Protein AF-A0A963SZR2-F1 (afdb_monomer)

pLDDT: mean 84.24, std 17.69, range [22.31, 98.5]

Secondary structure (DSSP, 8-state):
--TTT-----EEE--TT-SS-EEE-TT-HHHHHHHHHHHHTT-S--EESSTTTTHHHHHHHH-HHHHHH-SS-EEHHHHHHHH-SSS---------------TTPPP-HHHHHHHHHHHHHHHHHHHHHHHHH-HHHHHHHHHHHTSSTT-HHHHHHHHHHHTS-PPPHHHHHHHHHHHHTTTS-HHHHHHHHTTTTSGGGHHHHHHHHHHHHTBTBS----HHHHHH-HHHHHHHHHHHTS----TT-HHHHHHS-HHHHHHHHH--SS--S-SB-TTS-BHHHHHHHHHHTT--------TTS-HHHHHHHHHHHHHHHH-PPPP-----SS-SSGGGTT-----

Foldseek 3Di:
DPPVPLADQKAWADDPPDDDIQIDHPPCPPVSLVVVLVVLQPDDEAEAACCVPRVQVNNCVVPVVVNVSHQAYHHLLLLQCLLCQQCSDPDLPPPPDDPDPDPDDDDDNHSRNVSRVVSLVSSLVSLLVCCVVQVLLLLLLLQLQQLDGSSNNVQVSSCVSNVDGNDDLVSNLVSQLVLCVVLWWNVLSVVVSVVVVDSLCSSLCSSLSSNSSPFPDNGDRDPVCCVVNVSNLVSLCSTFQADDPDPPGPNCVCLLQLQNLCCVPPVDNDADQPDADPVSHHLLRVLQNCVSNVHDDDDDDDPPRCVPSSPVSSQVSCCRRRVDGDDDDDDDPDPDPPPPPPPPDDD

Mean predicted aligned error: 8.69 Å

Solvent-accessible surface area (backbone atoms only — not comparable to full-atom values): 20138 Å² total; per-residue (Å²): 100,37,90,88,75,71,40,84,53,54,48,38,47,67,58,91,96,57,81,82,61,52,60,27,50,86,91,38,55,68,67,32,48,54,54,48,52,61,52,45,78,76,49,88,60,54,75,31,72,46,27,80,80,48,53,47,61,49,48,27,72,76,39,62,70,50,55,70,66,55,50,16,39,32,39,48,56,74,47,29,42,66,43,29,36,64,61,48,75,74,63,80,77,68,90,62,85,69,101,59,94,64,90,77,78,77,86,49,49,56,61,53,47,54,46,40,56,57,51,46,51,54,37,51,53,37,41,42,52,39,44,74,74,43,46,37,56,51,43,28,34,39,37,25,55,46,49,50,85,51,21,57,24,48,42,52,54,39,28,65,62,64,74,42,75,79,52,54,70,66,60,20,52,54,21,45,52,61,68,37,57,82,72,27,27,63,71,38,46,57,59,49,59,73,54,60,79,45,46,81,48,17,54,24,48,38,53,28,50,28,44,58,78,47,57,79,58,89,38,64,83,51,69,66,50,53,71,75,32,51,58,16,58,52,49,35,36,44,27,47,52,48,76,76,90,52,90,82,32,63,34,36,63,62,69,68,29,52,53,55,48,39,30,74,78,69,69,38,86,65,67,59,78,62,62,51,48,99,85,68,46,28,41,56,48,52,48,23,39,43,45,52,70,67,50,90,79,86,86,88,74,68,88,92,68,59,69,64,57,41,56,48,50,33,33,52,44,42,27,63,45,59,64,45,86,67,88,84,86,84,90,66,100,69,89,82,74,80,80,69,79,83,75,76,80,81,128

Structure (mmCIF, N/CA/C/O backbone):
data_AF-A0A963SZR2-F1
#
_entry.id   AF-A0A963SZR2-F1
#
loop_
_atom_site.group_PDB
_atom_site.id
_atom_site.type_symbol
_atom_site.label_atom_id
_atom_site.label_alt_id
_atom_site.label_comp_id
_atom_site.label_asym_id
_atom_site.label_entity_id
_atom_site.label_seq_id
_atom_site.pdbx_PDB_ins_code
_atom_site.Cartn_x
_atom_site.Cartn_y
_atom_site.Cartn_z
_atom_site.occupancy
_atom_site.B_iso_or_equiv
_atom_site.auth_seq_id
_atom_site.auth_comp_id
_atom_site.auth_asym_id
_atom_site.auth_atom_id
_atom_site.pdbx_PDB_model_num
ATOM 1 N N . MET A 1 1 ? -3.547 -14.935 23.438 1.00 71.31 1 MET A N 1
ATOM 2 C CA . MET A 1 1 ? -4.345 -16.149 23.141 1.00 71.31 1 MET A CA 1
ATOM 3 C C . MET A 1 1 ? -3.583 -17.396 23.555 1.00 71.31 1 MET A C 1
ATOM 5 O O . MET A 1 1 ? -2.358 -17.372 23.496 1.00 71.31 1 MET A O 1
ATOM 9 N N . ASP A 1 2 ? -4.279 -18.460 23.961 1.00 65.69 2 ASP A N 1
ATOM 10 C CA . ASP A 1 2 ? -3.686 -19.799 24.072 1.00 65.69 2 ASP A CA 1
ATOM 11 C C . ASP A 1 2 ? -3.518 -20.395 22.656 1.00 65.69 2 ASP A C 1
ATOM 13 O O . ASP A 1 2 ? -4.524 -20.600 21.969 1.00 65.69 2 ASP A O 1
ATOM 17 N N . PRO A 1 3 ? -2.283 -20.682 22.201 1.00 64.06 3 PRO A N 1
ATOM 18 C CA . PRO A 1 3 ? -2.032 -21.204 20.857 1.00 64.06 3 PRO A CA 1
ATOM 19 C C . PRO A 1 3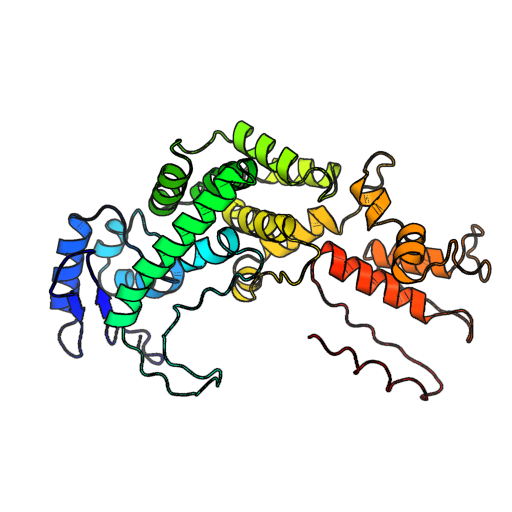 ? -2.677 -22.568 20.579 1.00 64.06 3 PRO A C 1
ATOM 21 O O . PRO A 1 3 ? -2.882 -22.910 19.420 1.00 64.06 3 PRO A O 1
ATOM 24 N N . LYS A 1 4 ? -2.968 -23.363 21.618 1.00 67.31 4 LYS A N 1
ATOM 25 C CA . LYS A 1 4 ? -3.514 -24.722 21.478 1.00 67.31 4 LYS A CA 1
ATOM 26 C C . LYS A 1 4 ? -5.033 -24.738 21.409 1.00 67.31 4 LYS A C 1
ATOM 28 O O . LYS A 1 4 ? -5.603 -25.597 20.747 1.00 67.31 4 LYS A O 1
ATOM 33 N N . THR A 1 5 ? -5.682 -23.823 22.124 1.00 74.19 5 THR A N 1
ATOM 34 C CA . THR A 1 5 ? -7.144 -23.827 22.295 1.00 74.19 5 THR A CA 1
ATOM 35 C C . THR A 1 5 ? -7.840 -22.669 21.589 1.00 74.19 5 THR A C 1
ATOM 37 O O . THR A 1 5 ? -9.067 -22.644 21.551 1.00 74.19 5 THR A O 1
ATOM 40 N N . ALA A 1 6 ? -7.077 -21.709 21.050 1.00 73.75 6 ALA A N 1
ATOM 41 C CA . ALA A 1 6 ? -7.573 -20.461 20.465 1.00 73.75 6 ALA A CA 1
ATOM 42 C C . ALA A 1 6 ? -8.469 -19.636 21.414 1.00 73.75 6 ALA A C 1
ATOM 44 O O . ALA A 1 6 ? -9.222 -18.770 20.970 1.00 73.75 6 ALA A O 1
ATOM 45 N N . ARG A 1 7 ? -8.382 -19.885 22.730 1.00 80.69 7 ARG A N 1
ATOM 46 C CA . ARG A 1 7 ? -9.133 -19.158 23.758 1.00 80.69 7 ARG A CA 1
ATOM 47 C C . ARG A 1 7 ? -8.358 -17.948 24.272 1.00 80.69 7 ARG A C 1
ATOM 49 O O . ARG A 1 7 ? -7.120 -17.926 24.298 1.00 80.69 7 ARG A O 1
ATOM 56 N N . ILE A 1 8 ? -9.106 -16.950 24.731 1.00 83.81 8 ILE A N 1
ATOM 57 C CA . ILE A 1 8 ? -8.557 -15.778 25.410 1.00 83.81 8 ILE A CA 1
ATOM 58 C C . ILE A 1 8 ? -7.967 -16.229 26.750 1.00 83.81 8 ILE A C 1
ATOM 60 O O . ILE A 1 8 ? -8.680 -16.696 27.632 1.00 83.81 8 ILE A O 1
ATOM 64 N N . PHE A 1 9 ? -6.645 -16.115 26.883 1.00 83.69 9 PHE A N 1
ATOM 65 C CA . PHE A 1 9 ? -5.924 -16.412 28.127 1.00 83.69 9 PHE A CA 1
ATOM 66 C C . PHE A 1 9 ? -5.832 -15.182 29.043 1.00 83.69 9 PHE A C 1
ATOM 68 O O . PHE A 1 9 ? -5.965 -15.296 30.259 1.00 83.69 9 PHE A O 1
ATOM 75 N N . ALA A 1 10 ? -5.577 -14.020 28.443 1.00 87.69 10 ALA A N 1
ATOM 76 C CA . ALA A 1 10 ? -5.498 -12.720 29.090 1.00 87.69 10 ALA A CA 1
ATOM 77 C C . ALA A 1 10 ? -5.723 -11.633 28.033 1.00 87.69 10 ALA A C 1
ATOM 79 O O . ALA A 1 10 ? -5.356 -11.830 26.869 1.00 87.69 10 ALA A O 1
ATOM 80 N N . PHE A 1 11 ? -6.281 -10.500 28.447 1.00 90.44 11 PHE A N 1
ATOM 81 C CA . PHE A 1 11 ? -6.341 -9.278 27.647 1.00 90.44 11 PHE A CA 1
ATOM 82 C C . PHE A 1 11 ? -6.216 -8.055 28.555 1.00 90.44 11 PHE A C 1
ATOM 84 O O . PHE A 1 11 ? -6.422 -8.148 29.770 1.00 90.44 11 PHE A O 1
ATOM 91 N N . ALA A 1 12 ? -5.882 -6.917 27.957 1.00 91.62 12 ALA A N 1
ATOM 92 C CA . ALA A 1 12 ? -5.976 -5.622 28.605 1.00 91.62 12 ALA A CA 1
ATOM 93 C C . ALA A 1 12 ? -6.627 -4.619 27.651 1.00 91.62 12 ALA A C 1
ATOM 95 O O . ALA A 1 12 ? -6.368 -4.657 26.450 1.00 91.62 12 ALA A O 1
ATOM 96 N N . ALA A 1 13 ? -7.441 -3.725 28.196 1.00 91.75 13 ALA A N 1
ATOM 97 C CA . ALA A 1 13 ? -7.958 -2.558 27.503 1.00 91.75 13 ALA A CA 1
ATOM 98 C C . ALA A 1 13 ? -7.698 -1.317 28.358 1.00 91.75 13 ALA A C 1
ATOM 100 O O . ALA A 1 13 ? -7.798 -1.352 29.588 1.00 91.75 13 ALA A O 1
ATOM 101 N N . VAL A 1 14 ? -7.319 -0.228 27.699 1.00 91.44 14 VAL A N 1
ATOM 102 C CA . VAL A 1 14 ? -6.923 1.022 28.346 1.00 91.44 14 VAL A CA 1
ATOM 103 C C . VAL A 1 14 ? -7.653 2.160 27.659 1.00 91.44 14 VAL A C 1
ATOM 105 O O . VAL A 1 14 ? -7.589 2.275 26.438 1.00 91.44 14 VAL A O 1
ATOM 108 N N . GLN A 1 15 ? -8.307 3.010 28.442 1.00 89.12 15 GLN A N 1
ATOM 109 C CA . GLN A 1 15 ? -8.872 4.264 27.961 1.00 89.12 15 GLN A CA 1
ATOM 110 C C . GLN A 1 15 ? -7.851 5.389 28.165 1.00 89.12 15 GLN A C 1
ATOM 112 O O . GLN A 1 15 ? -7.135 5.435 29.172 1.00 89.12 15 GLN A O 1
ATOM 117 N N . ARG A 1 16 ? -7.709 6.274 27.172 1.00 82.44 16 ARG A N 1
ATOM 118 C CA . ARG A 1 16 ? -6.691 7.332 27.205 1.00 82.44 16 ARG A CA 1
ATOM 119 C C . ARG A 1 16 ? -6.980 8.287 28.367 1.00 82.44 16 ARG A C 1
ATOM 121 O O . ARG A 1 16 ? -8.041 8.888 28.417 1.00 82.44 16 ARG A O 1
ATOM 128 N N . GLY A 1 17 ? -6.010 8.444 29.267 1.00 77.69 17 GLY A N 1
ATOM 129 C CA . GLY A 1 17 ? -6.127 9.329 30.431 1.00 77.69 17 GLY A CA 1
ATOM 130 C C . GLY A 1 17 ? -6.813 8.708 31.652 1.00 77.69 17 GLY A C 1
ATOM 131 O O . GLY A 1 17 ? -6.838 9.350 32.696 1.00 77.69 17 GLY A O 1
ATOM 132 N N . GLU A 1 18 ? -7.296 7.465 31.564 1.00 75.44 18 GLU A N 1
ATOM 133 C CA . GLU A 1 18 ? -7.982 6.801 32.674 1.00 75.44 18 GLU A CA 1
ATOM 134 C C . GLU A 1 18 ? -7.147 5.686 33.314 1.00 75.44 18 GLU A C 1
ATOM 136 O O . GLU A 1 18 ? -6.390 4.951 32.666 1.00 75.44 18 GLU A O 1
ATOM 141 N N . THR A 1 19 ? -7.317 5.552 34.627 1.00 72.69 19 THR A N 1
ATOM 142 C CA . THR A 1 19 ? -6.850 4.428 35.437 1.00 72.69 19 THR A CA 1
ATOM 143 C C . THR A 1 19 ? -7.962 4.035 36.417 1.00 72.69 19 THR A C 1
ATOM 145 O O . THR A 1 19 ? -8.661 4.914 36.920 1.00 72.69 19 THR A O 1
ATOM 148 N N . PRO A 1 20 ? -8.149 2.736 36.719 1.00 84.38 20 PRO A N 1
ATOM 149 C CA . PRO A 1 20 ? -7.338 1.585 36.312 1.00 84.38 20 PRO A CA 1
ATOM 150 C C . PRO A 1 20 ? -7.705 1.004 34.925 1.00 84.38 20 PRO A C 1
ATOM 152 O O . PRO A 1 20 ? -8.824 1.186 34.456 1.00 84.38 20 PRO A O 1
ATOM 155 N N . PRO A 1 21 ? -6.784 0.271 34.266 1.00 90.44 21 PRO A N 1
ATOM 156 C CA . PRO A 1 21 ? -7.082 -0.446 33.025 1.00 90.44 21 PRO A CA 1
ATOM 157 C C . PRO A 1 21 ? -8.036 -1.627 33.261 1.00 90.44 21 PRO A C 1
ATOM 159 O O . PRO A 1 21 ? -8.072 -2.216 34.345 1.00 90.44 21 PRO A O 1
ATOM 162 N N . ILE A 1 22 ? -8.749 -2.044 32.215 1.00 91.06 22 ILE A N 1
ATOM 163 C CA . ILE A 1 22 ? -9.547 -3.272 32.238 1.00 91.06 22 ILE A CA 1
ATOM 164 C C . ILE A 1 22 ? -8.608 -4.433 31.950 1.00 91.06 22 ILE A C 1
ATOM 166 O O . ILE A 1 22 ? -8.080 -4.556 30.848 1.00 91.06 22 ILE A O 1
ATOM 170 N N . LEU A 1 23 ? -8.404 -5.296 32.939 1.00 91.50 23 LEU A N 1
ATOM 171 C CA . LEU A 1 23 ? -7.560 -6.479 32.816 1.00 91.50 23 LEU A CA 1
ATOM 172 C C . LEU A 1 23 ? -8.416 -7.738 32.909 1.00 91.50 23 LEU A C 1
ATOM 174 O O . LEU A 1 23 ? -9.283 -7.836 33.778 1.00 91.50 23 LEU A O 1
ATOM 178 N N . SER A 1 24 ? -8.112 -8.717 32.062 1.00 89.25 24 SER A N 1
ATOM 179 C CA . SER A 1 24 ? -8.556 -10.09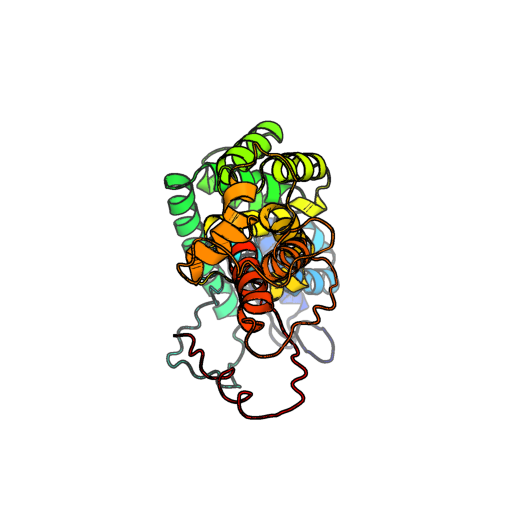5 32.237 1.00 89.25 24 SER A CA 1
ATOM 180 C C . SER A 1 24 ? -7.363 -10.980 32.554 1.00 89.25 24 SER A C 1
ATOM 182 O O . SER A 1 24 ? -6.384 -11.038 31.803 1.00 89.25 24 SER A O 1
ATOM 184 N N . ARG A 1 25 ? -7.448 -11.664 33.695 1.00 82.12 25 ARG A N 1
ATOM 185 C CA . ARG A 1 25 ? -6.486 -12.669 34.155 1.00 82.12 25 ARG A CA 1
ATOM 186 C C . ARG A 1 25 ? -7.212 -14.001 34.338 1.00 82.12 25 ARG A C 1
ATOM 188 O O . ARG A 1 25 ? -8.440 -14.059 34.348 1.00 82.12 25 ARG A O 1
ATOM 195 N N . LYS A 1 26 ? -6.442 -15.081 34.488 1.00 76.19 26 LYS A N 1
ATOM 196 C CA . LYS A 1 26 ? -6.947 -16.456 34.602 1.00 76.19 26 LYS A CA 1
ATOM 197 C C . LYS A 1 26 ? -8.074 -16.549 35.650 1.00 76.19 26 LYS A C 1
ATOM 199 O O . LYS A 1 26 ? -7.810 -16.387 36.835 1.00 76.19 26 LYS A O 1
ATOM 204 N N . GLY A 1 27 ? -9.303 -16.817 35.196 1.00 76.12 27 GLY A N 1
ATOM 205 C CA . GLY A 1 27 ? -10.497 -16.968 36.042 1.00 76.12 27 GLY A CA 1
ATOM 206 C C . GLY A 1 27 ? -11.488 -15.791 36.042 1.00 76.12 27 GLY A C 1
ATOM 207 O O . GLY A 1 27 ? -12.611 -15.993 36.480 1.00 76.12 27 GLY A O 1
ATOM 208 N N . ASP A 1 28 ? -11.128 -14.617 35.508 1.00 86.31 28 ASP A N 1
ATOM 209 C CA . ASP A 1 28 ? -11.996 -13.420 35.424 1.00 86.31 28 ASP A CA 1
ATOM 210 C C . ASP A 1 28 ? -12.180 -12.970 33.964 1.00 86.31 28 ASP A C 1
ATOM 212 O O . ASP A 1 28 ? -11.872 -11.841 33.580 1.00 86.31 28 ASP A O 1
ATOM 216 N N . LEU A 1 29 ? -12.579 -13.895 33.087 1.00 88.06 29 LEU A N 1
ATOM 217 C CA . LEU A 1 29 ? -12.836 -13.544 31.688 1.00 88.06 29 LEU A CA 1
ATOM 218 C C . LEU A 1 29 ? -14.184 -12.837 31.541 1.00 88.06 29 LEU A C 1
ATOM 220 O O . LEU A 1 29 ? -14.228 -11.741 30.998 1.00 88.06 29 LEU A O 1
ATOM 224 N N . GLU A 1 30 ? -15.257 -13.427 32.071 1.00 89.31 30 GLU A N 1
ATOM 225 C CA . GLU A 1 30 ? -16.611 -12.874 31.941 1.00 89.31 30 GLU A CA 1
ATOM 226 C C . GLU A 1 30 ? -16.742 -11.491 32.586 1.00 89.31 30 GLU A C 1
ATOM 228 O O . GLU A 1 30 ? -17.187 -10.557 31.926 1.00 89.31 30 GLU A O 1
ATOM 233 N N . GLY A 1 31 ? -16.257 -11.316 33.821 1.00 90.94 31 GLY A N 1
ATOM 234 C CA . GLY A 1 31 ? -16.313 -10.020 34.500 1.00 90.94 31 GLY A CA 1
ATOM 235 C C . GLY A 1 31 ? -15.480 -8.943 33.800 1.00 90.94 31 GLY A C 1
ATOM 236 O O . GLY A 1 31 ? -15.866 -7.774 33.768 1.00 90.94 31 GLY A O 1
ATOM 237 N N . ALA A 1 32 ? -14.349 -9.311 33.193 1.00 91.19 32 ALA A N 1
ATOM 238 C CA . ALA A 1 32 ? -13.566 -8.385 32.381 1.00 91.19 32 ALA A CA 1
ATOM 239 C C . ALA A 1 32 ? -14.257 -8.032 31.054 1.00 91.19 32 ALA A C 1
ATOM 241 O O . ALA A 1 32 ? -14.168 -6.883 30.622 1.00 91.19 32 ALA A O 1
ATOM 242 N N . LEU A 1 33 ? -14.947 -8.985 30.419 1.00 90.62 33 LEU A N 1
ATOM 243 C CA . LEU A 1 33 ? -15.740 -8.738 29.211 1.00 90.62 33 LEU A CA 1
ATOM 244 C C . LEU A 1 33 ? -16.931 -7.818 29.500 1.00 90.62 33 LEU A C 1
ATOM 246 O O . LEU A 1 33 ? -17.182 -6.927 28.697 1.00 90.62 33 LEU A O 1
ATOM 250 N N . ASP A 1 34 ? -17.593 -7.954 30.654 1.00 90.56 34 ASP A N 1
ATOM 251 C CA . ASP A 1 34 ? -18.668 -7.041 31.075 1.00 90.56 34 ASP A CA 1
ATOM 252 C C . ASP A 1 34 ? -18.154 -5.601 31.226 1.00 90.56 34 ASP A C 1
ATOM 254 O O . ASP A 1 34 ? -18.766 -4.652 30.732 1.00 90.56 34 ASP A O 1
ATOM 258 N N . ARG A 1 35 ? -16.980 -5.431 31.856 1.00 90.38 35 ARG A N 1
ATOM 259 C CA . ARG A 1 35 ? -16.322 -4.118 31.970 1.00 90.38 35 ARG A CA 1
ATOM 260 C C . ARG A 1 35 ? -15.940 -3.552 30.602 1.00 90.38 35 ARG A C 1
ATOM 262 O O . ARG A 1 35 ? -16.097 -2.356 30.379 1.00 90.38 35 ARG A O 1
ATOM 269 N N . LEU A 1 36 ? -15.445 -4.394 29.692 1.00 89.56 36 LEU A N 1
ATOM 270 C CA . LEU A 1 36 ? -15.090 -3.985 28.333 1.00 89.56 36 LEU A CA 1
ATOM 271 C C . LEU A 1 36 ? -16.326 -3.555 27.532 1.00 89.56 36 LEU A C 1
ATOM 273 O O . LEU A 1 36 ? -16.282 -2.523 26.873 1.00 89.56 36 LEU A O 1
ATOM 277 N N . GLU A 1 37 ? -17.424 -4.307 27.615 1.00 87.88 37 GLU A N 1
ATOM 278 C CA . GLU A 1 37 ? -18.697 -3.996 26.952 1.00 87.88 37 GLU A CA 1
ATOM 279 C C . GLU A 1 37 ? -19.233 -2.631 27.411 1.00 87.88 37 GLU A C 1
ATOM 281 O O . GLU A 1 37 ? -19.565 -1.785 26.580 1.00 87.88 37 GLU A O 1
ATOM 286 N N . ALA A 1 38 ? -19.216 -2.373 28.724 1.00 86.81 38 ALA A N 1
ATOM 287 C CA . ALA A 1 38 ? -19.623 -1.090 29.296 1.00 86.81 38 ALA A CA 1
ATOM 288 C C . ALA A 1 38 ? -18.708 0.078 28.884 1.00 86.81 38 ALA A C 1
ATOM 290 O O . ALA A 1 38 ? -19.192 1.181 28.636 1.00 86.81 38 ALA A O 1
ATOM 291 N N . ALA A 1 39 ? -17.394 -0.148 28.798 1.00 85.06 39 ALA A N 1
ATOM 292 C CA . ALA A 1 39 ? -16.448 0.886 28.386 1.00 85.06 39 ALA A CA 1
ATOM 293 C C . ALA A 1 39 ? -16.602 1.241 26.902 1.00 85.06 39 ALA A C 1
ATOM 295 O O . ALA A 1 39 ? -16.666 2.415 26.546 1.00 85.06 39 ALA A O 1
ATOM 296 N N . VAL A 1 40 ? -16.709 0.240 26.028 1.00 82.44 40 VAL A N 1
ATOM 297 C CA . VAL A 1 40 ? -16.801 0.448 24.575 1.00 82.44 40 VAL A CA 1
ATOM 298 C C . VAL A 1 40 ? -18.099 1.156 24.196 1.00 82.44 40 VAL A C 1
ATOM 300 O O . VAL A 1 40 ? -18.087 1.975 23.287 1.00 82.44 40 VAL A O 1
ATOM 303 N N . ALA A 1 41 ? -19.193 0.923 24.926 1.00 78.44 41 ALA A N 1
ATOM 304 C CA . ALA A 1 41 ? -20.456 1.630 24.705 1.00 78.44 41 ALA A CA 1
ATOM 305 C C . ALA A 1 41 ? -20.347 3.166 24.831 1.00 78.44 41 ALA A C 1
ATOM 307 O O . ALA A 1 41 ? -21.189 3.874 24.287 1.00 78.44 41 ALA A O 1
ATOM 308 N N . ASN A 1 42 ? -19.322 3.674 25.525 1.00 77.50 42 ASN A N 1
ATOM 309 C CA . ASN A 1 42 ? -19.097 5.103 25.756 1.00 77.50 42 ASN A CA 1
ATOM 310 C C . ASN A 1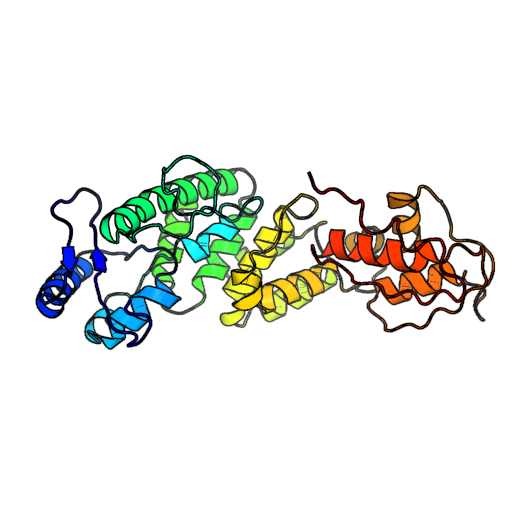 42 ? -17.902 5.676 24.971 1.00 77.50 42 ASN A C 1
ATOM 312 O O . ASN A 1 42 ? -17.516 6.817 25.209 1.00 77.50 42 ASN A O 1
ATOM 316 N N . ASN A 1 43 ? -17.280 4.895 24.082 1.00 78.25 43 ASN A N 1
ATOM 317 C CA . ASN A 1 43 ? -16.092 5.305 23.333 1.00 78.25 43 ASN A CA 1
ATOM 318 C C . ASN A 1 43 ? -16.337 5.181 21.822 1.00 78.25 43 ASN A C 1
ATOM 320 O O . ASN A 1 43 ? -16.828 4.160 21.351 1.00 78.25 43 ASN A O 1
ATOM 324 N N . ASP A 1 44 ? -15.919 6.191 21.055 1.00 80.94 44 ASP A N 1
ATOM 325 C CA . ASP A 1 44 ? -16.191 6.259 19.611 1.00 80.94 44 ASP A CA 1
ATOM 326 C C . ASP A 1 44 ? -15.379 5.247 18.787 1.00 80.94 44 ASP A C 1
ATOM 328 O O . ASP A 1 44 ? -15.841 4.740 17.762 1.00 80.94 44 ASP A O 1
ATOM 332 N N . HIS A 1 45 ? -14.150 4.947 19.224 1.00 88.44 45 HIS A N 1
ATOM 333 C CA . HIS A 1 45 ? -13.205 4.133 18.463 1.00 88.44 45 HIS A CA 1
ATOM 334 C C . HIS A 1 45 ? -12.408 3.183 19.351 1.00 88.44 45 HIS A C 1
ATOM 336 O O . HIS A 1 45 ? -11.788 3.587 20.336 1.00 88.44 45 HIS A O 1
ATOM 342 N N . LEU A 1 46 ? -12.336 1.919 18.931 1.00 90.00 46 LEU A N 1
ATOM 343 C CA . LEU A 1 46 ? -11.418 0.944 19.507 1.00 90.00 46 LEU A CA 1
ATOM 344 C C . LEU A 1 46 ? -10.117 0.924 18.706 1.00 90.00 46 LEU A C 1
ATOM 346 O O . LEU A 1 46 ? -10.137 0.683 17.503 1.00 90.00 46 LEU A O 1
ATOM 350 N N . ILE A 1 47 ? -8.982 1.128 19.366 1.00 93.00 47 ILE A N 1
ATOM 351 C CA . ILE A 1 47 ? -7.677 1.206 18.704 1.00 93.00 47 ILE A CA 1
ATOM 352 C C . ILE A 1 47 ? -6.844 -0.013 19.095 1.00 93.00 47 ILE A C 1
ATOM 354 O O . ILE A 1 47 ? -6.776 -0.380 20.267 1.00 93.00 47 ILE A O 1
ATOM 358 N N . GLY A 1 48 ? -6.179 -0.631 18.124 1.00 92.88 48 GLY A N 1
ATOM 359 C CA . GLY A 1 48 ? -5.251 -1.727 18.384 1.00 92.88 48 GLY A CA 1
ATOM 360 C C . GLY A 1 48 ? -4.186 -1.873 17.305 1.00 92.88 48 GLY A C 1
ATOM 361 O O . GLY A 1 48 ? -4.084 -1.065 16.378 1.00 92.88 48 GLY A O 1
ATOM 362 N N . HIS A 1 49 ? -3.370 -2.916 17.426 1.00 92.38 49 HIS A N 1
ATOM 363 C CA . HIS A 1 49 ? -2.339 -3.260 16.452 1.00 92.38 49 HIS A CA 1
ATOM 364 C C . HIS A 1 49 ? -2.569 -4.691 15.976 1.00 92.38 49 HIS A C 1
ATOM 366 O O . HIS A 1 49 ? -2.360 -5.626 16.743 1.00 92.38 49 HIS A O 1
ATOM 372 N N . ASN A 1 50 ? -3.007 -4.851 14.723 1.00 91.94 50 ASN A N 1
ATOM 373 C CA . ASN A 1 50 ? -3.558 -6.093 14.169 1.00 91.94 50 ASN A CA 1
ATOM 374 C C . ASN A 1 50 ? -4.917 -6.501 14.774 1.00 91.94 50 ASN A C 1
ATOM 376 O O . ASN A 1 50 ? -5.291 -7.676 14.742 1.00 91.94 50 ASN A O 1
ATOM 380 N N . ILE A 1 51 ? -5.661 -5.537 15.319 1.00 91.69 51 ILE A N 1
ATOM 381 C CA . ILE A 1 51 ? -6.909 -5.770 16.054 1.00 91.69 51 ILE A CA 1
ATOM 382 C C . ILE A 1 51 ? -7.991 -6.418 15.186 1.00 91.69 51 ILE A C 1
ATOM 384 O O . ILE A 1 51 ? -8.717 -7.293 15.653 1.00 91.69 51 ILE A O 1
ATOM 388 N N . LEU A 1 52 ? -8.054 -6.055 13.900 1.00 91.38 52 LEU A N 1
ATOM 389 C CA . LEU A 1 52 ? -9.068 -6.552 12.966 1.00 91.38 52 LEU A CA 1
ATOM 390 C C . LEU A 1 52 ? -8.951 -8.058 12.729 1.00 91.38 52 LEU A C 1
ATOM 392 O O . LEU A 1 52 ? -9.953 -8.747 12.556 1.00 91.38 52 LEU A O 1
ATOM 396 N N . ARG A 1 53 ? -7.718 -8.572 12.687 1.00 89.19 53 ARG A N 1
ATOM 397 C CA . ARG A 1 53 ? -7.439 -9.979 12.371 1.00 89.19 53 ARG A CA 1
ATOM 398 C C . ARG A 1 53 ? -7.071 -10.817 13.581 1.00 89.19 53 ARG A C 1
ATOM 400 O O . ARG A 1 53 ? -7.100 -12.041 13.476 1.00 89.19 53 ARG A O 1
ATOM 407 N N . HIS A 1 54 ? -6.698 -10.183 14.685 1.00 89.00 54 HIS A N 1
ATOM 408 C CA . HIS A 1 54 ? -6.337 -10.872 15.908 1.00 89.00 54 HIS A CA 1
ATOM 409 C C . HIS A 1 54 ? -7.435 -10.729 16.956 1.00 89.00 54 HIS A C 1
ATOM 411 O O . HIS A 1 54 ? -8.215 -11.655 17.146 1.00 89.00 54 HIS A O 1
ATOM 417 N N . ASP A 1 55 ? -7.525 -9.585 17.622 1.00 90.19 55 ASP A N 1
ATOM 418 C CA . ASP A 1 55 ? -8.331 -9.433 18.831 1.00 90.19 55 ASP A CA 1
ATOM 419 C C . ASP A 1 55 ? -9.838 -9.523 18.564 1.00 90.19 55 ASP A C 1
ATOM 421 O O . ASP A 1 55 ? -10.534 -10.265 19.261 1.00 90.19 55 ASP A O 1
ATOM 425 N N . LEU A 1 56 ? -10.349 -8.829 17.538 1.00 89.56 56 LEU A N 1
ATOM 426 C CA . LEU A 1 56 ? -11.791 -8.739 17.283 1.00 89.56 56 LEU A CA 1
ATOM 427 C C . LEU A 1 56 ? -12.459 -10.098 17.021 1.00 89.56 56 LEU A C 1
ATOM 429 O O . LEU A 1 56 ? -13.471 -10.367 17.671 1.00 89.56 56 LEU A O 1
ATOM 433 N N . PRO A 1 57 ? -11.930 -10.992 16.156 1.00 89.31 57 PRO A N 1
ATOM 434 C CA . PRO A 1 57 ? -12.515 -12.321 15.966 1.00 89.31 57 PRO A CA 1
ATOM 435 C C . PRO A 1 57 ? -12.623 -13.128 17.264 1.00 89.31 57 PRO A C 1
ATOM 437 O O . PRO A 1 57 ? -13.614 -13.820 17.490 1.00 89.31 57 PRO A O 1
ATOM 440 N N . HIS A 1 58 ? -11.620 -13.026 18.138 1.00 88.94 58 HIS A N 1
ATOM 441 C CA . HIS A 1 58 ? -11.607 -13.748 19.406 1.00 88.94 58 HIS A CA 1
ATOM 442 C C . HIS A 1 58 ? -12.565 -13.133 20.434 1.00 88.94 58 HIS A C 1
ATOM 444 O O . HIS A 1 58 ? -13.263 -13.872 21.128 1.00 88.94 58 HIS A O 1
ATOM 450 N N . LEU A 1 59 ? -12.638 -11.801 20.512 1.00 88.88 59 LEU A N 1
ATOM 451 C CA . LEU A 1 59 ? -13.593 -11.098 21.372 1.00 88.88 59 LEU A CA 1
ATOM 452 C C . LEU A 1 59 ? -15.037 -11.357 20.932 1.00 88.88 59 LEU A C 1
ATOM 454 O O . LEU A 1 59 ? -15.880 -11.642 21.776 1.00 88.88 59 LEU A O 1
ATOM 458 N N . ALA A 1 60 ? -15.310 -11.346 19.626 1.00 88.25 60 ALA A N 1
ATOM 459 C CA . ALA A 1 60 ? -16.621 -11.677 19.073 1.00 88.25 60 ALA A CA 1
ATOM 460 C C . ALA A 1 60 ? -17.021 -13.132 19.365 1.00 88.25 60 ALA A C 1
ATOM 462 O O . ALA A 1 60 ? -18.171 -13.396 19.708 1.00 88.25 60 ALA A O 1
ATOM 463 N N . ALA A 1 61 ? -16.073 -14.073 19.283 1.00 88.44 61 ALA A N 1
ATOM 464 C CA . ALA A 1 61 ? -16.318 -15.472 19.628 1.00 88.44 61 ALA A CA 1
ATOM 465 C C . ALA A 1 61 ? -16.606 -15.671 21.127 1.00 88.44 61 ALA A C 1
ATOM 467 O O . ALA A 1 61 ? -17.416 -16.524 21.483 1.00 88.44 61 ALA A O 1
ATOM 468 N N . ALA A 1 62 ? -15.956 -14.896 22.002 1.00 87.88 62 ALA A N 1
ATOM 469 C CA . ALA A 1 62 ? -16.186 -14.957 23.446 1.00 87.88 62 ALA A CA 1
ATOM 470 C C . ALA A 1 62 ? -17.481 -14.237 23.864 1.00 87.88 62 ALA A C 1
ATOM 472 O O . ALA A 1 62 ? -18.190 -14.702 24.752 1.00 87.88 62 ALA A O 1
ATOM 473 N N . ARG A 1 63 ? -17.803 -13.110 23.219 1.00 87.94 63 ARG A N 1
ATOM 474 C CA . ARG A 1 63 ? -18.969 -12.274 23.523 1.00 87.94 63 ARG A CA 1
ATOM 475 C C . ARG A 1 63 ? -19.535 -11.661 22.232 1.00 87.94 63 ARG A C 1
ATOM 477 O O . ARG A 1 63 ? -19.132 -10.563 21.849 1.00 87.94 63 ARG A O 1
ATOM 484 N N . PRO A 1 64 ? -20.524 -12.303 21.579 1.00 86.12 64 PRO A N 1
ATOM 485 C CA . PRO A 1 64 ? -21.053 -11.854 20.284 1.00 86.12 64 PRO A CA 1
ATOM 486 C C . PRO A 1 64 ? -21.579 -10.413 20.255 1.00 86.12 64 PRO A C 1
ATOM 488 O O . PRO A 1 64 ? -21.482 -9.749 19.227 1.00 86.12 64 PRO A O 1
ATOM 491 N N . ARG A 1 65 ? -22.088 -9.896 21.384 1.00 82.06 65 ARG A N 1
ATOM 492 C CA . ARG A 1 65 ? -22.542 -8.498 21.502 1.00 82.06 65 ARG A CA 1
ATOM 493 C C . ARG A 1 65 ? -21.433 -7.483 21.233 1.00 82.06 65 ARG A C 1
ATOM 495 O O . ARG A 1 65 ? -21.708 -6.438 20.651 1.00 82.06 65 ARG A O 1
ATOM 502 N N . LEU A 1 66 ? -20.187 -7.813 21.576 1.00 79.56 66 LEU A N 1
ATOM 503 C CA . LEU A 1 66 ? -19.045 -6.937 21.332 1.00 79.56 66 LEU A CA 1
ATOM 504 C C . LEU A 1 66 ? -18.806 -6.701 19.834 1.00 79.56 66 LEU A C 1
ATOM 506 O O . LEU A 1 66 ? -18.379 -5.617 19.456 1.00 79.56 66 LEU A O 1
ATOM 510 N N . ALA A 1 67 ? -19.151 -7.659 18.966 1.00 75.62 67 ALA A N 1
ATOM 511 C CA . ALA A 1 67 ? -18.989 -7.502 17.520 1.00 75.62 67 ALA A CA 1
ATOM 512 C C . ALA A 1 67 ? -19.783 -6.309 16.959 1.00 75.62 67 ALA A C 1
ATOM 514 O O . ALA A 1 67 ? -19.325 -5.662 16.022 1.00 75.62 67 ALA A O 1
ATOM 515 N N . MET A 1 68 ? -20.943 -5.994 17.549 1.00 70.25 68 MET A N 1
ATOM 516 C CA . MET A 1 68 ? -21.768 -4.850 17.137 1.00 70.25 68 MET A CA 1
ATOM 517 C C . MET A 1 68 ? -21.247 -3.518 17.687 1.00 70.25 68 MET A C 1
ATOM 519 O O . MET A 1 68 ? -21.457 -2.478 17.072 1.00 70.25 68 MET A O 1
ATOM 523 N N . LEU A 1 69 ? -20.564 -3.546 18.833 1.00 72.00 69 LEU A N 1
ATOM 524 C CA . LEU A 1 69 ? -20.017 -2.356 19.489 1.00 72.00 69 LEU A CA 1
ATOM 525 C C . LEU A 1 69 ? -18.686 -1.908 18.870 1.00 72.00 69 LEU A C 1
ATOM 527 O O . LEU A 1 69 ? -18.321 -0.742 18.949 1.00 72.00 69 LEU A O 1
ATOM 531 N N . PHE A 1 70 ? -17.978 -2.809 18.189 1.00 73.31 70 PHE A N 1
ATOM 532 C CA . PHE A 1 70 ? -16.723 -2.510 17.498 1.00 73.31 70 PHE A CA 1
ATOM 533 C C . PHE A 1 70 ? -16.923 -2.013 16.061 1.00 73.31 70 PHE A C 1
ATOM 535 O O . PHE A 1 70 ? -16.145 -2.368 15.184 1.00 73.31 70 PHE A O 1
ATOM 542 N N . GLY A 1 71 ? -17.953 -1.204 15.795 1.00 74.94 71 GLY A N 1
ATOM 543 C CA . GLY A 1 71 ? -18.303 -0.757 14.438 1.00 74.94 71 GLY A CA 1
ATOM 544 C C . GLY A 1 71 ? -17.292 0.191 13.771 1.00 74.94 71 GLY A C 1
ATOM 545 O O . GLY A 1 71 ? -17.390 0.441 12.571 1.00 74.94 71 GLY A O 1
ATOM 546 N N . ALA A 1 72 ? -16.319 0.717 14.522 1.00 87.19 72 ALA A N 1
ATOM 547 C CA . ALA A 1 72 ? -15.350 1.702 14.038 1.00 87.19 72 ALA A CA 1
ATOM 548 C C . ALA A 1 72 ? -13.921 1.473 14.584 1.00 87.19 72 ALA A C 1
ATOM 550 O O . ALA A 1 72 ? -13.356 2.371 15.218 1.00 87.19 72 ALA A O 1
ATOM 551 N N . PRO A 1 73 ? -13.316 0.287 14.387 1.00 92.12 73 PRO A N 1
ATOM 552 C CA . PRO A 1 73 ? -11.990 -0.005 14.902 1.00 92.12 73 PRO A CA 1
ATOM 553 C C . PRO A 1 73 ? -10.908 0.729 14.097 1.00 92.12 73 PRO A C 1
ATOM 555 O O . PRO A 1 73 ? -11.011 0.904 12.882 1.00 92.12 73 PRO A O 1
ATOM 558 N N . ILE A 1 74 ? -9.831 1.112 14.774 1.00 95.12 74 ILE A N 1
ATOM 559 C CA . ILE A 1 74 ? -8.622 1.677 14.178 1.00 95.12 74 ILE A CA 1
ATOM 560 C C . ILE A 1 74 ? -7.504 0.651 14.336 1.00 95.12 74 ILE A C 1
ATOM 562 O O . ILE A 1 74 ? -6.993 0.417 15.434 1.00 95.12 74 ILE A O 1
ATOM 566 N N . ASP A 1 75 ? -7.109 0.038 13.221 1.00 95.00 75 ASP A N 1
ATOM 567 C CA . ASP A 1 75 ? -5.982 -0.888 13.196 1.00 95.00 75 ASP A CA 1
ATOM 568 C C . ASP A 1 75 ? -4.699 -0.168 12.774 1.00 95.00 75 ASP A C 1
ATOM 570 O O . ASP A 1 75 ? -4.452 0.100 11.593 1.00 95.00 75 ASP A O 1
ATOM 574 N N . THR A 1 76 ? -3.847 0.118 13.754 1.00 95.06 76 THR A N 1
ATOM 575 C CA . THR A 1 76 ? -2.556 0.772 13.516 1.00 95.06 76 THR A CA 1
ATOM 576 C C . THR A 1 76 ? -1.628 -0.069 12.635 1.00 95.06 76 THR A C 1
ATOM 578 O O . THR A 1 76 ? -0.795 0.497 11.929 1.00 95.06 76 THR A O 1
ATOM 581 N N . LEU A 1 77 ? -1.767 -1.402 12.580 1.00 93.69 77 LEU A N 1
ATOM 582 C CA . LEU A 1 77 ? -0.964 -2.212 11.656 1.00 93.69 77 LEU A CA 1
ATOM 583 C C . LEU A 1 77 ? -1.328 -1.903 10.197 1.00 93.69 77 LEU A C 1
ATOM 585 O O . LEU A 1 77 ? -0.445 -1.861 9.342 1.00 93.69 77 LEU A O 1
ATOM 589 N N . TRP A 1 78 ? -2.605 -1.642 9.912 1.00 95.31 78 TRP A N 1
ATOM 590 C CA . TRP A 1 78 ? -3.065 -1.336 8.558 1.00 95.31 78 TRP A CA 1
ATOM 591 C C . TRP A 1 78 ? -2.629 0.053 8.094 1.00 95.31 78 TRP A C 1
ATOM 593 O O . TRP A 1 78 ? -2.326 0.226 6.913 1.00 95.31 78 TRP A O 1
ATOM 603 N N . LEU A 1 79 ? -2.536 1.013 9.017 1.00 95.94 79 LEU A N 1
ATOM 604 C CA . LEU A 1 79 ? -2.061 2.373 8.751 1.00 95.94 79 LEU A CA 1
ATOM 605 C C . LEU A 1 79 ? -0.541 2.452 8.544 1.00 95.94 79 LEU A C 1
ATOM 607 O O . LEU A 1 79 ? -0.077 3.301 7.783 1.00 95.94 79 LEU A O 1
ATOM 611 N N . ASN A 1 80 ? 0.235 1.558 9.167 1.00 93.31 80 ASN A N 1
ATOM 612 C CA . ASN A 1 80 ? 1.704 1.599 9.172 1.00 93.31 80 ASN A CA 1
ATOM 613 C C . ASN A 1 80 ? 2.342 1.754 7.779 1.00 93.31 80 ASN A C 1
ATOM 615 O O . ASN A 1 80 ? 3.160 2.660 7.611 1.00 93.31 80 ASN A O 1
ATOM 619 N N . PRO A 1 81 ? 1.994 0.940 6.760 1.00 92.88 81 PRO A N 1
ATOM 620 C CA . PRO A 1 81 ? 2.600 1.085 5.440 1.00 92.88 81 PRO A CA 1
ATOM 621 C C . PRO A 1 81 ? 2.257 2.419 4.772 1.00 92.88 81 PRO A C 1
ATOM 623 O O . PRO A 1 81 ? 3.047 2.919 3.978 1.00 92.88 81 PRO A O 1
ATOM 626 N N . LEU A 1 82 ? 1.096 3.004 5.074 1.00 95.69 82 LEU A N 1
ATOM 627 C CA . LEU A 1 82 ? 0.694 4.298 4.520 1.00 95.69 82 LEU A CA 1
ATOM 628 C C . LEU A 1 82 ? 1.423 5.458 5.208 1.00 95.69 82 LEU A C 1
ATOM 630 O O . LEU A 1 82 ? 1.834 6.394 4.528 1.00 95.69 82 LEU A O 1
ATOM 634 N N . ALA A 1 83 ? 1.602 5.380 6.531 1.00 94.00 83 ALA A N 1
ATOM 635 C CA . ALA A 1 83 ? 2.301 6.392 7.323 1.00 94.00 83 ALA A CA 1
ATOM 636 C C . ALA A 1 83 ? 3.823 6.364 7.099 1.00 94.00 83 ALA A C 1
ATOM 638 O O . ALA A 1 83 ? 4.460 7.409 6.998 1.00 94.00 83 ALA A O 1
ATOM 639 N N . PHE A 1 84 ? 4.411 5.168 6.981 1.00 90.44 84 PHE A N 1
ATOM 640 C CA . PHE A 1 84 ? 5.861 4.968 6.899 1.00 90.44 84 PHE A CA 1
ATOM 641 C C . PHE A 1 84 ? 6.268 4.132 5.674 1.00 90.44 84 PHE A C 1
ATOM 643 O O . PHE A 1 84 ? 6.858 3.062 5.815 1.00 90.44 84 PHE A O 1
ATOM 650 N N . PRO A 1 85 ? 6.019 4.600 4.441 1.00 87.12 85 PRO A N 1
ATOM 651 C CA . PRO A 1 85 ? 6.247 3.806 3.230 1.00 87.12 85 PRO A CA 1
ATOM 652 C C . PRO A 1 85 ? 7.711 3.373 3.017 1.00 87.12 85 PRO A C 1
ATOM 654 O O . PRO A 1 85 ? 7.966 2.342 2.395 1.00 87.12 85 PRO A O 1
ATOM 657 N N . ARG A 1 86 ? 8.698 4.120 3.538 1.00 83.00 86 ARG A N 1
ATOM 658 C CA . ARG A 1 86 ? 10.129 3.753 3.446 1.00 83.00 86 ARG A CA 1
ATOM 659 C C . ARG A 1 86 ? 10.554 2.701 4.466 1.00 83.00 86 ARG A C 1
ATOM 661 O O . ARG A 1 86 ? 11.359 1.841 4.138 1.00 83.00 86 ARG A O 1
ATOM 668 N N . ASN A 1 87 ? 10.015 2.775 5.678 1.00 77.50 87 ASN A N 1
ATOM 669 C CA . ASN A 1 87 ? 10.269 1.814 6.743 1.00 77.50 87 ASN A CA 1
ATOM 670 C C . ASN A 1 87 ? 8.931 1.423 7.387 1.00 77.50 87 ASN A C 1
ATOM 672 O O . ASN A 1 87 ? 8.573 1.939 8.445 1.00 77.50 87 ASN A O 1
ATOM 676 N N . PRO A 1 88 ? 8.168 0.529 6.737 1.00 62.22 88 PRO A N 1
ATOM 677 C CA . PRO A 1 88 ? 6.800 0.210 7.144 1.00 62.22 88 PRO A CA 1
ATOM 678 C C . PRO A 1 88 ? 6.735 -0.633 8.427 1.00 62.22 88 PRO A C 1
ATOM 680 O O . PRO A 1 88 ? 5.646 -0.996 8.879 1.00 62.22 88 PRO A O 1
ATOM 683 N N . TYR A 1 89 ? 7.890 -0.954 9.018 1.00 62.66 89 TYR A N 1
ATOM 684 C CA . TYR A 1 89 ? 8.007 -1.618 10.305 1.00 62.66 89 TYR A CA 1
ATOM 685 C C . TYR A 1 89 ? 8.155 -0.577 11.410 1.00 62.66 89 TYR A C 1
ATOM 687 O O . TYR A 1 89 ? 9.246 -0.311 11.906 1.00 62.66 89 TYR A O 1
ATOM 695 N N . HIS A 1 90 ? 7.030 -0.036 11.860 1.00 56.75 90 HIS A N 1
ATOM 696 C CA . HIS A 1 90 ? 6.965 0.479 13.217 1.00 56.75 90 HIS A CA 1
ATOM 697 C C . HIS A 1 90 ? 6.551 -0.701 14.094 1.00 56.75 90 HIS A C 1
ATOM 699 O O . HIS A 1 90 ? 5.361 -0.976 14.260 1.00 56.75 90 HIS A O 1
ATOM 705 N N . HIS A 1 91 ? 7.525 -1.461 14.604 1.00 53.66 91 HIS A N 1
ATOM 706 C CA . HIS A 1 91 ? 7.230 -2.340 15.733 1.00 53.66 91 HIS A CA 1
ATOM 707 C C . HIS A 1 91 ? 6.604 -1.464 16.828 1.00 53.66 91 HIS A C 1
ATOM 709 O O . HIS A 1 91 ? 6.977 -0.294 16.958 1.00 53.66 91 HIS A O 1
ATOM 715 N N . LEU A 1 92 ? 5.657 -1.988 17.613 1.00 51.38 92 LEU A N 1
ATOM 716 C CA . LEU A 1 92 ? 5.445 -1.444 18.956 1.00 51.38 92 LEU A CA 1
ATOM 717 C C . LEU A 1 92 ? 6.843 -1.443 19.570 1.00 51.38 92 LEU A C 1
ATOM 719 O O . LEU A 1 92 ? 7.396 -2.522 19.791 1.00 51.38 92 LEU A O 1
ATOM 723 N N . VAL A 1 93 ? 7.481 -0.272 19.659 1.00 43.25 93 VAL A N 1
ATOM 724 C CA . VAL A 1 93 ? 8.862 -0.159 20.114 1.00 43.25 93 VAL A CA 1
ATOM 725 C C . VAL A 1 93 ? 8.805 -0.535 21.579 1.00 43.25 93 VAL A C 1
ATOM 727 O O . VAL A 1 93 ? 8.535 0.280 22.454 1.00 43.25 93 VAL A O 1
ATOM 730 N N . LYS A 1 94 ? 8.984 -1.826 21.846 1.00 44.41 94 LYS A N 1
ATOM 731 C CA . LYS A 1 94 ? 9.278 -2.326 23.171 1.00 44.41 94 LYS A CA 1
ATOM 732 C C . LYS A 1 94 ? 10.665 -1.767 23.420 1.00 44.41 94 LYS A C 1
ATOM 734 O O . LYS A 1 94 ? 11.629 -2.284 22.867 1.00 44.41 94 LYS A O 1
ATOM 739 N N . HIS A 1 95 ? 10.749 -0.643 24.129 1.00 35.94 95 HIS A N 1
ATOM 740 C CA . HIS A 1 95 ? 12.003 -0.085 24.619 1.00 35.94 95 HIS A CA 1
ATOM 741 C C . HIS A 1 95 ? 12.629 -1.087 25.599 1.00 35.94 95 HIS A C 1
ATOM 743 O O . HIS A 1 95 ? 12.602 -0.913 26.809 1.00 35.94 95 HIS A O 1
ATOM 749 N N . TYR A 1 96 ? 13.156 -2.174 25.059 1.00 38.62 96 TYR A N 1
ATOM 750 C CA . TYR A 1 96 ? 14.159 -3.009 25.670 1.00 38.62 96 TYR A CA 1
ATOM 751 C C . TYR A 1 96 ? 15.306 -2.953 24.679 1.00 38.62 96 TYR A C 1
ATOM 753 O O . TYR A 1 96 ? 15.190 -3.385 23.533 1.00 38.62 96 TYR A O 1
ATOM 761 N N . HIS A 1 97 ? 16.351 -2.246 25.089 1.00 36.69 97 HIS A N 1
ATOM 762 C CA . HIS A 1 97 ? 17.564 -2.110 24.313 1.00 36.69 97 HIS A CA 1
ATOM 763 C C . HIS A 1 97 ? 18.134 -3.477 23.913 1.00 36.69 97 HIS A C 1
ATOM 765 O O . HIS A 1 97 ? 17.897 -4.491 24.565 1.00 36.69 97 HIS A O 1
ATOM 771 N N . ASP A 1 98 ? 18.930 -3.414 22.850 1.00 34.56 98 ASP A N 1
ATOM 772 C CA . ASP A 1 98 ? 19.736 -4.457 22.225 1.00 34.56 98 ASP A CA 1
ATOM 773 C C . ASP A 1 98 ? 19.039 -5.304 21.161 1.00 34.56 98 ASP A C 1
ATOM 775 O O . ASP A 1 98 ? 18.280 -6.228 21.430 1.00 34.56 98 ASP A O 1
ATOM 779 N N . GLY A 1 99 ? 19.404 -4.990 19.910 1.00 35.91 99 GLY A N 1
ATOM 780 C CA . GLY A 1 99 ? 19.068 -5.649 18.646 1.00 35.91 99 GLY A CA 1
ATOM 781 C C . GLY A 1 99 ? 19.515 -7.108 18.538 1.00 35.91 99 GLY A C 1
ATOM 782 O O . GLY A 1 99 ? 20.154 -7.513 17.570 1.00 35.91 99 GLY A O 1
ATOM 783 N N . ARG A 1 100 ? 19.147 -7.923 19.518 1.00 33.41 100 ARG A N 1
ATOM 784 C CA . ARG A 1 100 ? 19.113 -9.372 19.432 1.00 33.41 100 ARG A CA 1
ATOM 785 C C . ARG A 1 100 ? 17.643 -9.758 19.447 1.00 33.41 100 ARG A C 1
ATOM 787 O O . ARG A 1 100 ? 16.929 -9.445 20.391 1.00 33.41 100 ARG A O 1
ATOM 794 N N . LEU A 1 101 ? 17.200 -10.469 18.414 1.00 38.19 101 LEU A N 1
ATOM 795 C CA . LEU A 1 101 ? 15.985 -11.280 18.466 1.00 38.19 101 LEU A CA 1
ATOM 796 C C . LEU A 1 101 ? 16.176 -12.337 19.569 1.00 38.19 101 LEU A C 1
ATOM 798 O O . LEU A 1 101 ? 16.544 -13.477 19.296 1.00 38.19 101 LEU A O 1
ATOM 802 N N . GLN A 1 102 ? 16.017 -11.946 20.832 1.00 31.39 102 GLN A N 1
ATOM 803 C CA . GLN A 1 102 ? 16.002 -12.868 21.952 1.00 31.39 102 GLN A CA 1
ATOM 804 C C . GLN A 1 102 ? 14.623 -13.517 21.977 1.00 31.39 102 GLN A C 1
ATOM 806 O O . GLN A 1 102 ? 13.610 -12.890 22.292 1.00 31.39 102 GLN A O 1
ATOM 811 N N . ALA A 1 103 ? 14.587 -14.793 21.602 1.00 35.25 103 ALA A N 1
ATOM 812 C CA . ALA A 1 103 ? 13.481 -15.675 21.922 1.00 35.25 103 ALA A CA 1
ATOM 813 C C . ALA A 1 103 ? 13.240 -15.610 23.442 1.00 35.25 103 ALA A C 1
ATOM 815 O O . ALA A 1 103 ? 14.083 -16.063 24.211 1.00 35.25 103 ALA A O 1
ATOM 816 N N . GLY A 1 104 ? 12.127 -15.004 23.874 1.00 39.50 104 GLY A N 1
ATOM 817 C CA . GLY A 1 104 ? 11.791 -14.930 25.302 1.00 39.50 104 GLY A CA 1
ATOM 818 C C . GLY A 1 104 ? 11.054 -13.688 25.806 1.00 39.50 104 GLY A C 1
ATOM 819 O O . GLY A 1 104 ? 10.891 -13.565 27.016 1.00 39.50 104 GLY A O 1
ATOM 820 N N . HIS A 1 105 ? 10.581 -12.771 24.955 1.00 49.50 105 HIS A N 1
ATOM 821 C CA . HIS A 1 105 ? 9.768 -11.653 25.450 1.00 49.50 105 HIS A CA 1
ATOM 822 C C . HIS A 1 105 ? 8.442 -12.147 26.056 1.00 49.50 105 HIS A C 1
ATOM 824 O O . HIS A 1 105 ? 7.599 -12.716 25.361 1.00 49.50 105 HIS A O 1
ATOM 830 N N . VAL A 1 106 ? 8.243 -11.897 27.353 1.00 59.84 106 VAL A N 1
ATOM 831 C CA . VAL A 1 106 ? 6.962 -12.124 28.034 1.00 59.84 106 VAL A CA 1
ATOM 832 C C . VAL A 1 106 ? 5.954 -11.108 27.491 1.00 59.84 106 VAL A C 1
ATOM 834 O O . VAL A 1 106 ? 6.172 -9.900 27.582 1.00 59.84 106 VAL A O 1
ATOM 837 N N . ASN A 1 107 ? 4.863 -11.583 26.885 1.00 70.50 107 ASN A N 1
ATOM 838 C CA . ASN A 1 107 ? 3.775 -10.718 26.425 1.00 70.50 107 ASN A CA 1
ATOM 839 C C . ASN A 1 107 ? 3.176 -9.954 27.613 1.00 70.50 107 ASN A C 1
ATOM 841 O O . ASN A 1 107 ? 2.798 -10.570 28.610 1.00 70.50 107 ASN A O 1
ATOM 845 N N . ASN A 1 108 ? 3.057 -8.631 27.489 1.00 85.44 108 ASN A N 1
ATOM 846 C CA . ASN A 1 108 ? 2.422 -7.775 28.485 1.00 85.44 108 ASN A CA 1
ATOM 847 C C . ASN A 1 108 ? 1.250 -7.037 27.818 1.00 85.44 108 ASN A C 1
ATOM 849 O O . ASN A 1 108 ? 1.466 -5.966 27.250 1.00 85.44 108 ASN A O 1
ATOM 853 N N . PRO A 1 109 ? 0.022 -7.592 27.892 1.00 87.56 109 PRO A N 1
ATOM 854 C CA . PRO A 1 109 ? -1.144 -7.023 27.223 1.00 87.56 109 PRO A CA 1
ATOM 855 C C . PRO A 1 109 ? -1.422 -5.566 27.596 1.00 87.56 109 PRO A C 1
ATOM 857 O O . PRO A 1 109 ? -1.846 -4.799 26.742 1.00 87.56 109 PRO A O 1
ATOM 860 N N . GLU A 1 110 ? -1.178 -5.166 28.849 1.00 89.75 110 GLU A N 1
ATOM 861 C CA . GLU A 1 110 ? -1.412 -3.783 29.277 1.00 89.75 110 GLU A CA 1
ATOM 862 C C . GLU A 1 110 ? -0.410 -2.828 28.633 1.00 89.75 110 GLU A C 1
ATOM 864 O O . GLU A 1 110 ? -0.799 -1.794 28.094 1.00 89.75 110 GLU A O 1
ATOM 869 N N . LEU A 1 111 ? 0.879 -3.179 28.667 1.00 87.50 111 LEU A N 1
ATOM 870 C CA . LEU A 1 111 ? 1.910 -2.372 28.022 1.00 87.50 111 LEU A CA 1
ATOM 871 C C . LEU A 1 111 ? 1.659 -2.279 26.515 1.00 87.50 111 LEU A C 1
ATOM 873 O O . LEU A 1 111 ? 1.731 -1.187 25.958 1.00 87.50 111 LEU A O 1
ATOM 877 N N . ASP A 1 112 ? 1.324 -3.401 25.875 1.00 86.56 112 ASP A N 1
ATOM 878 C CA . ASP A 1 112 ? 1.007 -3.440 24.449 1.00 86.56 112 ASP A CA 1
ATOM 879 C C . ASP A 1 112 ? -0.205 -2.529 24.143 1.00 86.56 112 ASP A C 1
ATOM 881 O O . ASP A 1 112 ? -0.115 -1.695 23.245 1.00 86.56 112 ASP A O 1
ATOM 885 N N . ALA A 1 113 ? -1.281 -2.579 24.943 1.00 89.38 113 ALA A N 1
ATOM 886 C CA . ALA A 1 113 ? -2.450 -1.702 24.797 1.00 89.38 113 ALA A CA 1
ATOM 887 C C . ALA A 1 113 ? -2.119 -0.208 24.978 1.00 89.38 113 ALA A C 1
ATOM 889 O O . ALA A 1 113 ? -2.661 0.637 24.267 1.00 89.38 113 ALA A O 1
ATOM 890 N N . ARG A 1 114 ? -1.200 0.140 25.890 1.00 90.19 114 ARG A N 1
ATOM 891 C CA . ARG A 1 114 ? -0.740 1.529 26.070 1.00 90.19 114 ARG A CA 1
ATOM 892 C C . ARG A 1 114 ? 0.113 2.011 24.896 1.00 90.19 114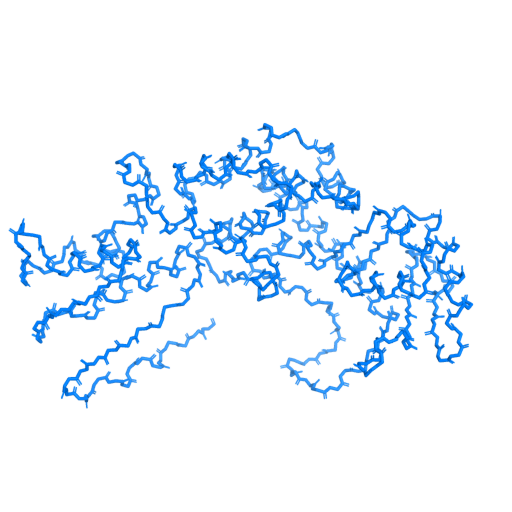 ARG A C 1
ATOM 894 O O . ARG A 1 114 ? -0.073 3.134 24.432 1.00 90.19 114 ARG A O 1
ATOM 901 N N . LEU A 1 115 ? 1.025 1.171 24.404 1.00 89.62 115 LEU A N 1
ATOM 902 C CA . LEU A 1 115 ? 1.939 1.511 23.307 1.00 89.62 115 LEU A CA 1
ATOM 903 C C . LEU A 1 115 ? 1.207 1.786 21.985 1.00 89.62 115 LEU A C 1
ATOM 905 O O . LEU A 1 115 ? 1.703 2.562 21.170 1.00 89.62 115 LEU A O 1
ATOM 909 N N . VAL A 1 116 ? 0.019 1.211 21.772 1.00 91.19 116 VAL A N 1
ATOM 910 C CA . VAL A 1 116 ? -0.793 1.489 20.575 1.00 91.19 116 VAL A CA 1
ATOM 911 C C . VAL A 1 116 ? -1.128 2.977 20.435 1.00 91.19 116 VAL A C 1
ATOM 913 O O . VAL A 1 116 ? -1.096 3.492 19.317 1.00 91.19 116 VAL A O 1
ATOM 916 N N . PHE A 1 117 ? -1.388 3.696 21.534 1.00 91.94 117 PHE A N 1
ATOM 917 C CA . PHE A 1 117 ? -1.659 5.137 21.466 1.00 91.94 117 PHE A CA 1
ATOM 918 C C . PHE A 1 117 ? -0.455 5.924 20.945 1.00 91.94 117 PHE A C 1
ATOM 920 O O . PHE A 1 117 ? -0.624 6.803 20.104 1.00 91.94 117 PHE A O 1
ATOM 927 N N . GLN A 1 118 ? 0.755 5.571 21.391 1.00 91.00 118 GLN A N 1
ATOM 928 C CA . GLN A 1 118 ? 1.992 6.188 20.910 1.00 91.00 118 GLN A CA 1
ATOM 929 C C . GLN A 1 118 ? 2.229 5.876 19.425 1.00 91.00 118 GLN A C 1
ATOM 931 O O . GLN A 1 118 ? 2.634 6.750 18.662 1.00 91.00 118 GLN A O 1
ATOM 936 N N . VAL A 1 119 ? 1.943 4.643 18.989 1.00 91.81 119 VAL A N 1
ATOM 937 C CA . VAL A 1 119 ? 2.019 4.278 17.566 1.00 91.81 119 VAL A CA 1
ATOM 938 C C . VAL A 1 119 ? 1.050 5.120 16.741 1.00 91.81 119 VAL A C 1
ATOM 940 O O . VAL A 1 119 ? 1.459 5.676 15.724 1.00 91.81 119 VAL A O 1
ATOM 943 N N . LEU A 1 120 ? -0.207 5.254 17.175 1.00 94.88 120 LEU A N 1
ATOM 944 C CA . LEU A 1 120 ? -1.189 6.066 16.460 1.00 94.88 120 LEU A CA 1
ATOM 945 C C . LEU A 1 120 ? -0.778 7.545 16.417 1.00 94.88 120 LEU A C 1
ATOM 947 O O . LEU A 1 120 ? -0.894 8.171 15.371 1.00 94.88 120 LEU A O 1
ATOM 951 N N . GLU A 1 121 ? -0.254 8.102 17.508 1.00 94.88 121 GLU A N 1
ATOM 952 C CA . GLU A 1 121 ? 0.252 9.480 17.543 1.00 94.88 121 GLU A CA 1
ATOM 953 C C . GLU A 1 121 ? 1.399 9.697 16.543 1.00 94.88 121 GLU A C 1
ATOM 955 O O . GLU A 1 121 ? 1.370 10.645 15.756 1.00 94.88 121 GLU A O 1
ATOM 960 N N . ASN A 1 122 ? 2.361 8.771 16.485 1.00 94.19 122 ASN A N 1
ATOM 961 C CA . ASN A 1 122 ? 3.432 8.808 15.488 1.00 94.19 122 ASN A CA 1
ATOM 962 C C . ASN A 1 122 ? 2.883 8.734 14.055 1.00 94.19 122 ASN A C 1
ATOM 964 O O . ASN A 1 122 ? 3.365 9.444 13.170 1.00 94.19 122 ASN A O 1
ATOM 968 N N . GLN A 1 123 ? 1.872 7.894 13.816 1.00 96.00 123 GLN A N 1
ATOM 969 C CA . GLN A 1 123 ? 1.215 7.777 12.512 1.00 96.00 123 GLN A CA 1
ATOM 970 C C . GLN A 1 123 ? 0.481 9.060 12.124 1.00 96.00 123 GLN A C 1
ATOM 972 O O . GLN A 1 123 ? 0.608 9.500 10.986 1.00 96.00 123 GLN A O 1
ATOM 977 N N . LEU A 1 124 ? -0.249 9.681 13.053 1.00 97.50 124 LEU A N 1
ATOM 978 C CA . LEU A 1 124 ? -0.937 10.953 12.823 1.00 97.50 124 LEU A CA 1
ATOM 979 C C . LEU A 1 124 ? 0.057 12.060 12.461 1.00 97.50 124 LEU A C 1
ATOM 981 O O . LEU A 1 124 ? -0.159 12.774 11.483 1.00 97.50 124 LEU A O 1
ATOM 985 N N . ASN A 1 125 ? 1.183 12.153 13.174 1.00 97.06 125 ASN A N 1
ATOM 986 C CA . ASN A 1 125 ? 2.251 13.102 12.852 1.00 97.06 125 ASN A CA 1
ATOM 987 C C . ASN A 1 125 ? 2.814 12.867 11.441 1.00 97.06 125 ASN A C 1
ATOM 989 O O . ASN A 1 125 ? 2.883 13.802 10.641 1.00 97.06 125 ASN A O 1
ATOM 993 N N . ALA A 1 126 ? 3.122 11.612 11.094 1.00 95.88 126 ALA A N 1
ATOM 994 C CA . ALA A 1 126 ? 3.602 11.250 9.761 1.00 95.88 126 ALA A CA 1
ATOM 995 C C . ALA A 1 126 ? 2.569 11.546 8.660 1.00 95.88 126 ALA A C 1
ATOM 997 O O . ALA A 1 126 ? 2.920 12.014 7.576 1.00 95.88 126 ALA A O 1
ATOM 998 N N . PHE A 1 127 ? 1.283 11.328 8.934 1.00 98.12 127 PHE A N 1
ATOM 999 C CA . PHE A 1 127 ? 0.212 11.674 8.008 1.00 98.12 127 PHE A CA 1
ATOM 1000 C C . PHE A 1 127 ? 0.036 13.187 7.854 1.00 98.12 127 PHE A C 1
ATOM 1002 O O . PHE A 1 127 ? -0.228 13.635 6.742 1.00 98.12 127 PHE A O 1
ATOM 1009 N N . HIS A 1 128 ? 0.232 13.988 8.904 1.00 98.00 128 HIS A N 1
ATOM 1010 C CA . HIS A 1 128 ? 0.254 15.449 8.788 1.00 98.00 128 HIS A CA 1
ATOM 1011 C C . HIS A 1 128 ? 1.455 15.954 7.975 1.00 98.00 128 HIS A C 1
ATOM 1013 O O . HIS A 1 128 ? 1.301 16.879 7.174 1.00 98.00 128 HIS A O 1
ATOM 1019 N N . ASP A 1 129 ? 2.639 15.356 8.144 1.00 96.56 129 ASP A N 1
ATOM 1020 C CA . ASP A 1 129 ? 3.799 15.628 7.285 1.00 96.56 129 ASP A CA 1
ATOM 1021 C C . ASP A 1 129 ? 3.491 15.287 5.821 1.00 96.56 129 ASP A C 1
ATOM 1023 O O . ASP A 1 129 ? 3.720 16.103 4.923 1.00 96.56 129 ASP A O 1
ATOM 1027 N N . LEU A 1 130 ? 2.905 14.112 5.577 1.00 95.75 130 LEU A N 1
ATOM 1028 C CA . LEU A 1 130 ? 2.534 13.667 4.237 1.00 95.75 130 LEU A CA 1
ATOM 1029 C C . LEU A 1 130 ? 1.422 14.533 3.627 1.00 95.75 130 LEU A C 1
ATOM 1031 O O . LEU A 1 130 ? 1.493 14.847 2.446 1.00 95.75 130 LEU A O 1
ATOM 1035 N N . GLN A 1 131 ? 0.444 14.994 4.411 1.00 96.94 131 GLN A N 1
ATOM 1036 C CA . GLN A 1 131 ? -0.600 15.920 3.958 1.00 96.94 131 GLN A CA 1
ATOM 1037 C C . GLN A 1 131 ? -0.005 17.249 3.472 1.00 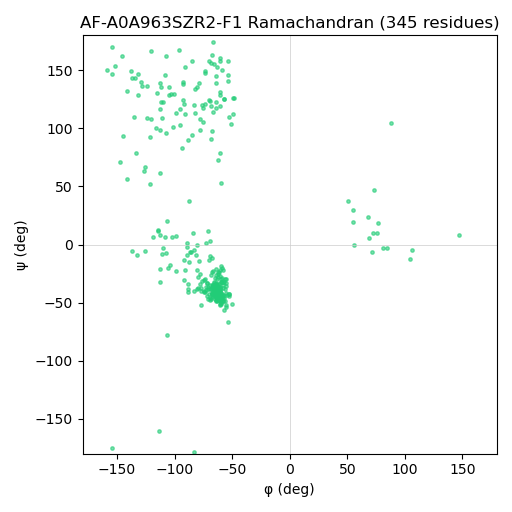96.94 131 GLN A C 1
ATOM 1039 O O . GLN A 1 131 ? -0.502 17.822 2.503 1.00 96.94 131 GLN A O 1
ATOM 1044 N N . ARG A 1 132 ? 1.059 17.740 4.123 1.00 96.62 132 ARG A N 1
ATOM 1045 C CA . ARG A 1 132 ? 1.778 18.954 3.704 1.00 96.62 132 ARG A CA 1
ATOM 1046 C C . ARG A 1 132 ? 2.627 18.727 2.454 1.00 96.62 132 ARG A C 1
ATOM 1048 O O . ARG A 1 132 ? 2.683 19.606 1.600 1.00 96.62 132 ARG A O 1
ATOM 1055 N N . ALA A 1 133 ? 3.297 17.581 2.360 1.00 95.50 133 ALA A N 1
ATOM 1056 C CA . ALA A 1 133 ? 4.235 17.292 1.277 1.00 95.50 133 ALA A CA 1
ATOM 1057 C C . ALA A 1 133 ? 3.560 16.776 -0.009 1.00 95.50 133 ALA A C 1
ATOM 1059 O O . ALA A 1 133 ? 3.974 17.135 -1.108 1.00 95.50 133 ALA A O 1
ATOM 1060 N N . GLU A 1 134 ? 2.542 15.923 0.116 1.00 95.62 134 GLU A N 1
ATOM 1061 C CA . GLU A 1 134 ? 1.879 15.221 -0.989 1.00 95.62 134 GLU A CA 1
ATOM 1062 C C . GLU A 1 134 ? 0.374 15.004 -0.678 1.00 95.62 134 GLU A C 1
ATOM 1064 O O . GLU A 1 134 ? -0.070 13.877 -0.444 1.00 95.62 134 GLU A O 1
ATOM 1069 N N . PRO A 1 135 ? -0.456 16.069 -0.680 1.00 97.00 135 PRO A N 1
ATOM 1070 C CA . PRO A 1 135 ? -1.874 16.007 -0.278 1.00 97.00 135 PRO A 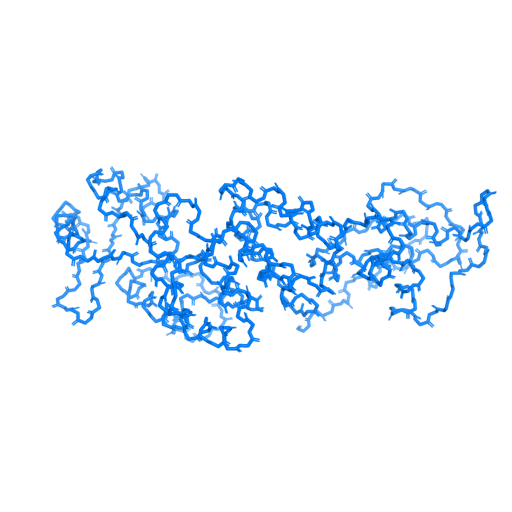CA 1
ATOM 1071 C C . PRO A 1 135 ? -2.740 15.069 -1.139 1.00 97.00 135 PRO A C 1
ATOM 1073 O O . PRO A 1 135 ? -3.776 14.565 -0.687 1.00 97.00 135 PRO A O 1
ATOM 1076 N N . ASP A 1 136 ? -2.322 14.809 -2.381 1.00 98.06 136 ASP A N 1
ATOM 1077 C CA . ASP A 1 136 ? -2.968 13.830 -3.258 1.00 98.06 136 ASP A CA 1
ATOM 1078 C C . ASP A 1 136 ? -2.883 12.405 -2.683 1.00 98.06 136 ASP A C 1
ATOM 1080 O O . ASP A 1 136 ? -3.843 11.642 -2.810 1.00 98.06 136 ASP A O 1
ATOM 1084 N N . ALA A 1 137 ? -1.796 12.055 -1.980 1.00 97.56 137 ALA A N 1
ATOM 1085 C CA . ALA A 1 137 ? -1.649 10.747 -1.342 1.00 97.56 137 ALA A CA 1
ATOM 1086 C C . ALA A 1 137 ? -2.700 10.539 -0.245 1.00 97.56 137 ALA A C 1
ATOM 1088 O O . ALA A 1 137 ? -3.405 9.533 -0.252 1.00 97.56 137 ALA A O 1
ATOM 1089 N N . LEU A 1 138 ? -2.878 11.516 0.647 1.00 97.94 138 LEU A N 1
ATOM 1090 C CA . LEU A 1 138 ? -3.887 11.445 1.710 1.00 97.94 138 LEU A CA 1
ATOM 1091 C C . LEU A 1 138 ? -5.312 11.466 1.161 1.00 97.94 138 LEU A C 1
ATOM 1093 O O . LEU A 1 138 ? -6.181 10.773 1.685 1.00 97.94 138 LEU A O 1
ATOM 1097 N N . THR A 1 139 ? -5.559 12.225 0.093 1.00 98.50 139 THR A N 1
ATOM 1098 C CA . THR A 1 139 ? -6.857 12.218 -0.595 1.00 98.50 139 THR A CA 1
ATOM 1099 C C . THR A 1 139 ? -7.162 10.832 -1.167 1.00 98.50 139 THR A C 1
ATOM 1101 O O . THR A 1 139 ? -8.259 10.312 -0.962 1.00 98.50 139 THR A O 1
ATOM 1104 N N . ALA A 1 140 ? -6.186 10.189 -1.813 1.00 98.38 140 ALA A N 1
ATOM 1105 C CA . ALA A 1 140 ? -6.338 8.821 -2.293 1.00 98.38 140 ALA A CA 1
ATOM 1106 C C . ALA A 1 140 ? -6.529 7.823 -1.137 1.00 98.38 140 ALA A C 1
ATOM 1108 O O . ALA A 1 140 ? -7.454 7.014 -1.179 1.00 98.38 140 ALA A O 1
ATOM 1109 N N . TYR A 1 141 ? -5.702 7.882 -0.088 1.00 98.44 141 TYR A N 1
ATOM 1110 C CA . TYR A 1 141 ? -5.770 6.949 1.042 1.00 98.44 141 TYR A CA 1
ATOM 1111 C C . TYR A 1 141 ? -7.083 7.041 1.802 1.00 98.44 141 TYR A C 1
ATOM 1113 O O . TYR A 1 141 ? -7.672 6.000 2.073 1.00 98.44 141 TYR A O 1
ATOM 1121 N N . HIS A 1 142 ? -7.569 8.255 2.081 1.00 98.38 142 HIS A N 1
ATOM 1122 C CA . HIS A 1 142 ? -8.845 8.454 2.759 1.00 98.38 142 HIS A CA 1
ATOM 1123 C C . HIS A 1 142 ? -9.958 7.740 1.987 1.00 98.38 142 HIS A C 1
ATOM 1125 O O . HIS A 1 142 ? -10.632 6.875 2.541 1.00 98.38 142 HIS A O 1
ATOM 1131 N N . PHE A 1 143 ? -10.098 8.010 0.687 1.00 97.88 143 PHE A N 1
ATOM 1132 C CA . PHE A 1 143 ? -11.114 7.350 -0.134 1.00 97.88 143 PHE A CA 1
ATOM 1133 C C . PHE A 1 143 ? -10.940 5.825 -0.190 1.00 97.88 143 PHE A C 1
ATOM 1135 O O . PHE A 1 143 ? -11.913 5.088 -0.079 1.00 97.88 143 PHE A O 1
ATOM 1142 N N . LEU A 1 144 ? -9.712 5.331 -0.364 1.00 97.88 144 LEU A N 1
ATOM 1143 C CA . LEU A 1 144 ? -9.437 3.904 -0.552 1.00 97.88 144 LEU A CA 1
ATOM 1144 C C . LEU A 1 144 ? -9.600 3.075 0.734 1.00 97.88 144 LEU A C 1
ATOM 1146 O O . LEU A 1 144 ? -10.072 1.939 0.668 1.00 97.88 144 LEU A O 1
ATOM 1150 N N . ALA A 1 145 ? -9.232 3.627 1.891 1.00 96.69 145 ALA A N 1
ATOM 1151 C CA . ALA A 1 145 ? -9.309 2.957 3.190 1.00 96.69 145 ALA A CA 1
ATOM 1152 C C . ALA A 1 145 ? -10.730 2.935 3.784 1.00 96.69 145 ALA A C 1
ATOM 1154 O O . ALA A 1 145 ? -10.994 2.165 4.707 1.00 96.69 145 ALA A O 1
ATOM 1155 N N . THR A 1 146 ? -11.651 3.737 3.239 1.00 95.50 146 THR A N 1
ATOM 1156 C CA . THR A 1 146 ? -13.027 3.914 3.746 1.00 95.50 146 THR A CA 1
ATOM 1157 C C . THR A 1 146 ? -14.097 3.235 2.890 1.00 95.50 146 THR A C 1
ATOM 1159 O O . THR A 1 146 ? -15.274 3.576 2.940 1.00 95.50 146 THR A O 1
ATOM 1162 N N . ARG A 1 147 ? -13.695 2.254 2.073 1.00 92.81 147 ARG A N 1
ATOM 1163 C CA . ARG A 1 147 ? -14.600 1.566 1.137 1.00 92.81 147 ARG A CA 1
ATOM 1164 C C . ARG A 1 147 ? -15.285 0.323 1.691 1.00 92.81 147 ARG A C 1
ATOM 1166 O O . ARG A 1 147 ? -16.262 -0.125 1.099 1.00 92.81 147 ARG A O 1
ATOM 1173 N N . GLN A 1 148 ? -14.719 -0.287 2.726 1.00 89.06 148 GLN A N 1
ATOM 1174 C CA . GLN A 1 148 ? -15.230 -1.528 3.311 1.00 89.06 148 GLN A CA 1
ATOM 1175 C C . GLN A 1 148 ? -16.109 -1.229 4.527 1.00 89.06 148 GLN A C 1
ATOM 1177 O O . GLN A 1 148 ? -16.123 -0.111 5.033 1.00 89.06 148 GLN A O 1
ATOM 1182 N N . GLU A 1 149 ? -16.839 -2.235 5.001 1.00 83.75 149 GLU A N 1
ATOM 1183 C CA . GLU A 1 149 ? -17.571 -2.138 6.264 1.00 83.75 149 GLU A CA 1
ATOM 1184 C C . GLU A 1 149 ? -16.618 -1.873 7.442 1.00 83.75 149 GLU A C 1
ATOM 1186 O O . GLU A 1 149 ? -15.417 -2.143 7.365 1.00 83.75 149 GLU A O 1
ATOM 1191 N N . ALA A 1 150 ? -17.163 -1.331 8.533 1.00 83.94 150 ALA A N 1
ATOM 1192 C CA . ALA A 1 150 ? -16.416 -0.972 9.740 1.00 83.94 150 ALA A CA 1
ATOM 1193 C C . ALA A 1 150 ? -15.215 -0.029 9.496 1.00 83.94 150 ALA A C 1
ATOM 1195 O O . ALA A 1 150 ? -14.230 -0.048 10.230 1.00 83.94 150 ALA A O 1
ATOM 1196 N N . SER A 1 151 ? -15.278 0.830 8.472 1.00 91.25 151 SER A N 1
ATOM 1197 C CA . SER A 1 151 ? -14.189 1.757 8.147 1.00 91.25 151 SER A CA 1
ATOM 1198 C C . SER A 1 151 ? -14.265 3.112 8.850 1.00 91.25 151 SER A C 1
ATOM 1200 O O . SER A 1 151 ? -13.411 3.963 8.610 1.00 91.25 151 SER A O 1
ATOM 1202 N N . ALA A 1 152 ? -15.269 3.333 9.701 1.00 92.44 152 ALA A N 1
ATOM 1203 C CA . ALA A 1 152 ? -15.490 4.615 10.372 1.00 92.44 152 ALA A CA 1
ATOM 1204 C C . ALA A 1 152 ? -14.296 5.046 11.247 1.00 92.44 152 ALA A C 1
ATOM 1206 O O . ALA A 1 152 ? -14.015 6.234 11.356 1.00 92.44 152 ALA A O 1
ATOM 1207 N N . GLY A 1 153 ? -13.534 4.095 11.803 1.00 94.88 153 GLY A N 1
ATOM 1208 C CA . GLY A 1 153 ? -12.290 4.408 12.515 1.00 94.88 153 GLY A CA 1
ATOM 1209 C C . GLY A 1 153 ? -11.207 4.972 11.589 1.00 94.88 153 GLY A C 1
ATOM 1210 O O . GLY A 1 153 ? -10.541 5.950 11.923 1.00 94.88 153 GLY A O 1
ATOM 1211 N N . PHE A 1 154 ? -11.048 4.399 10.394 1.00 96.88 154 PHE A N 1
ATOM 1212 C CA . PHE A 1 154 ? -10.105 4.918 9.400 1.00 96.88 154 PHE A CA 1
ATOM 1213 C C . PHE A 1 154 ? -10.555 6.268 8.833 1.00 96.88 154 PHE A C 1
ATOM 1215 O O . PHE A 1 154 ? -9.711 7.143 8.646 1.00 96.88 154 PHE A O 1
ATOM 1222 N N . ASP A 1 155 ? -11.860 6.458 8.605 1.00 97.00 155 ASP A N 1
ATOM 1223 C CA . ASP A 1 155 ? -12.432 7.764 8.251 1.00 97.00 155 ASP A CA 1
ATOM 1224 C C . ASP A 1 155 ? -12.061 8.808 9.307 1.00 97.00 155 ASP A C 1
ATOM 1226 O O . ASP A 1 155 ? -11.428 9.801 8.968 1.00 97.00 155 ASP A O 1
ATOM 1230 N N . ALA A 1 156 ? -12.309 8.544 10.594 1.00 96.81 156 ALA A N 1
ATOM 1231 C CA . ALA A 1 156 ? -11.966 9.473 11.671 1.00 96.81 156 ALA A CA 1
ATOM 1232 C C . ALA A 1 156 ? -10.485 9.893 11.653 1.00 96.81 156 ALA A C 1
ATOM 1234 O O . ALA A 1 156 ? -10.177 11.081 11.758 1.00 96.81 156 ALA A O 1
ATOM 1235 N N . VAL A 1 157 ? -9.563 8.945 11.439 1.00 97.94 157 VAL A N 1
ATOM 1236 C CA . VAL A 1 157 ? -8.121 9.229 11.311 1.00 97.94 157 VAL A CA 1
ATOM 1237 C C . VAL A 1 157 ? -7.838 10.167 10.136 1.00 97.94 157 VAL A C 1
ATOM 1239 O O . VAL A 1 157 ? -7.153 11.178 10.298 1.00 97.94 157 VAL A O 1
ATOM 1242 N N . PHE A 1 158 ? -8.349 9.862 8.943 1.00 98.38 158 PHE A N 1
ATOM 1243 C CA . PHE A 1 158 ? -8.052 10.669 7.761 1.00 98.38 158 PHE A CA 1
ATOM 1244 C C . PHE A 1 158 ? -8.821 11.992 7.725 1.00 98.38 158 PHE A C 1
ATOM 1246 O O . PHE A 1 158 ? -8.298 12.972 7.192 1.00 98.38 158 PHE A O 1
ATOM 1253 N N . SER A 1 159 ? -10.028 12.041 8.282 1.00 98.00 159 SER A N 1
ATOM 1254 C CA . SER A 1 159 ? -10.820 13.253 8.485 1.00 98.00 159 SER A CA 1
ATOM 1255 C C . SER A 1 159 ? -10.115 14.204 9.450 1.00 98.00 159 SER A C 1
ATOM 1257 O O . SER A 1 159 ? -10.007 15.391 9.146 1.00 98.00 159 SER A O 1
ATOM 1259 N N . LEU A 1 160 ? -9.539 13.684 10.542 1.00 97.62 160 LEU A N 1
ATOM 1260 C CA . LEU A 1 160 ? -8.714 14.457 11.474 1.00 97.62 160 LEU A CA 1
ATOM 1261 C C . LEU A 1 160 ? -7.472 15.039 10.787 1.00 97.62 160 LEU A C 1
ATOM 1263 O O . LEU A 1 160 ? -7.192 16.227 10.918 1.00 97.62 160 LEU A O 1
ATOM 1267 N N . VAL A 1 161 ? -6.735 14.222 10.028 1.00 98.06 161 VAL A N 1
ATOM 1268 C CA . VAL A 1 161 ? -5.498 14.673 9.366 1.00 98.06 161 VAL A CA 1
ATOM 1269 C C . VAL A 1 161 ? -5.774 15.701 8.266 1.00 98.06 161 VAL A C 1
ATOM 1271 O O . VAL A 1 161 ? -5.018 16.662 8.110 1.00 98.06 161 VAL A O 1
ATOM 1274 N N . ARG A 1 162 ? -6.820 15.474 7.462 1.00 97.56 162 ARG A N 1
ATOM 1275 C CA . ARG A 1 162 ? -7.139 16.296 6.283 1.00 97.56 162 ARG A CA 1
ATOM 1276 C C . ARG A 1 162 ? -8.018 17.499 6.606 1.00 97.56 162 ARG A C 1
ATOM 1278 O O . ARG A 1 162 ? -8.156 18.365 5.745 1.00 97.56 162 ARG A O 1
ATOM 1285 N N . SER A 1 163 ? -8.642 17.529 7.783 1.00 97.31 163 SER A N 1
ATOM 1286 C CA . SER A 1 163 ? -9.695 18.487 8.139 1.00 97.31 163 SER A CA 1
ATOM 1287 C C . SER A 1 163 ? -10.806 18.554 7.083 1.00 97.31 163 SER A C 1
ATOM 1289 O O . SER A 1 163 ? -11.305 19.627 6.747 1.00 97.31 163 SER A O 1
ATOM 1291 N N . ALA A 1 164 ? -11.149 17.405 6.497 1.00 97.25 164 ALA A N 1
ATOM 1292 C CA . ALA A 1 164 ? -12.089 17.300 5.388 1.00 97.25 164 ALA A CA 1
ATOM 1293 C C . ALA A 1 164 ? -12.746 15.913 5.363 1.00 97.25 164 ALA A C 1
ATOM 1295 O O . ALA A 1 164 ? -12.064 14.928 5.662 1.00 97.25 164 ALA A O 1
ATOM 1296 N N . PRO A 1 165 ? -14.018 15.815 4.934 1.00 97.81 165 PRO A N 1
ATOM 1297 C CA . PRO A 1 165 ? -14.711 14.537 4.835 1.00 97.81 165 PRO A CA 1
ATOM 1298 C C . PRO A 1 165 ? -14.104 13.631 3.752 1.00 97.81 165 PRO A C 1
ATOM 1300 O O . PRO A 1 165 ? -13.232 14.039 2.961 1.00 97.81 165 PRO A O 1
ATOM 1303 N N . VAL A 1 166 ? -14.615 12.397 3.697 1.00 97.62 166 VAL A N 1
ATOM 1304 C CA . VAL A 1 166 ? -14.289 11.414 2.659 1.00 97.62 166 VAL A CA 1
ATOM 1305 C C . VAL A 1 166 ? -14.409 12.057 1.267 1.00 97.62 166 VAL A C 1
ATOM 1307 O O . VAL A 1 166 ? -15.451 12.630 0.934 1.00 97.62 166 VAL A O 1
ATOM 1310 N N . PRO A 1 167 ? -13.358 11.995 0.427 1.00 97.62 167 PRO A N 1
ATOM 1311 C CA . PRO A 1 167 ? -13.411 12.526 -0.931 1.00 97.62 167 PRO A CA 1
ATOM 1312 C C . PRO A 1 167 ? -14.432 11.795 -1.798 1.00 97.62 167 PRO A C 1
ATOM 1314 O O . PRO A 1 167 ? -14.663 10.597 -1.640 1.00 97.62 167 PRO A O 1
ATOM 1317 N N . SER A 1 168 ? -14.966 12.485 -2.806 1.00 96.44 168 SER A N 1
ATOM 1318 C CA . SER A 1 168 ? -15.711 11.809 -3.868 1.00 96.44 168 SER A CA 1
ATOM 1319 C C . SER A 1 168 ? -14.792 10.889 -4.681 1.00 96.44 168 SER A C 1
ATOM 1321 O O . SER A 1 168 ? -13.589 11.137 -4.794 1.00 96.44 168 SER A O 1
ATOM 1323 N N . GLY A 1 169 ? -15.367 9.861 -5.316 1.00 95.44 169 GLY A N 1
ATOM 1324 C CA . GLY A 1 169 ? -14.602 8.944 -6.171 1.00 95.44 169 GLY A CA 1
ATOM 1325 C C . GLY A 1 169 ? -13.826 9.669 -7.270 1.00 95.44 169 GLY A C 1
ATOM 1326 O O . GLY A 1 169 ? -12.645 9.407 -7.457 1.00 95.44 169 GLY A O 1
ATOM 1327 N N . ARG A 1 170 ? -14.435 10.679 -7.906 1.00 95.75 170 ARG A N 1
ATOM 1328 C CA . ARG A 1 170 ? -13.763 11.511 -8.914 1.00 95.75 170 ARG A CA 1
ATOM 1329 C C . ARG A 1 170 ? -12.561 12.268 -8.342 1.00 95.75 170 ARG A C 1
ATOM 1331 O O . ARG A 1 170 ? -11.498 12.265 -8.952 1.00 95.75 170 ARG A O 1
ATOM 1338 N N . ALA A 1 171 ? -12.712 12.890 -7.170 1.00 97.62 171 ALA A N 1
ATOM 1339 C CA . ALA A 1 171 ? -11.612 13.609 -6.527 1.00 97.62 171 ALA A CA 1
ATOM 1340 C C . ALA A 1 171 ? -10.452 12.666 -6.165 1.00 97.62 171 ALA A C 1
ATOM 1342 O O . ALA A 1 171 ? -9.287 13.027 -6.338 1.00 97.62 171 ALA A O 1
ATOM 1343 N N . ALA A 1 172 ? -10.770 11.451 -5.708 1.00 97.50 172 ALA A N 1
ATOM 1344 C CA . ALA A 1 172 ? -9.779 10.424 -5.420 1.00 97.50 172 ALA A CA 1
ATOM 1345 C C . ALA A 1 172 ? -9.082 9.912 -6.689 1.00 97.50 172 ALA A C 1
ATOM 1347 O O . ALA A 1 172 ? -7.859 9.819 -6.708 1.00 97.50 172 ALA A O 1
ATOM 1348 N N . GLU A 1 173 ? -9.820 9.629 -7.764 1.00 97.56 173 GLU A N 1
ATOM 1349 C CA . GLU A 1 173 ? -9.247 9.222 -9.054 1.00 97.56 173 GLU A CA 1
ATOM 1350 C C . GLU A 1 173 ? -8.302 10.288 -9.618 1.00 97.56 173 GLU A C 1
ATOM 1352 O O . GLU A 1 173 ? -7.191 9.966 -10.039 1.00 97.56 173 GLU A O 1
ATOM 1357 N N . ASP A 1 174 ? -8.693 11.563 -9.563 1.00 98.00 174 ASP A N 1
ATOM 1358 C CA . ASP A 1 174 ? -7.854 12.670 -10.022 1.00 98.00 174 ASP A CA 1
ATOM 1359 C C . ASP A 1 174 ? -6.584 12.823 -9.167 1.00 98.00 174 ASP A C 1
ATOM 1361 O O . ASP A 1 174 ? -5.502 13.068 -9.709 1.00 98.00 174 ASP A O 1
ATOM 1365 N N . ALA A 1 175 ? -6.681 12.622 -7.849 1.00 98.31 175 ALA A N 1
ATOM 1366 C CA . ALA A 1 175 ? -5.520 12.586 -6.958 1.00 98.31 175 ALA A CA 1
ATOM 1367 C C . ALA A 1 175 ? -4.585 11.408 -7.282 1.00 98.31 175 ALA A C 1
ATOM 1369 O O . ALA A 1 175 ? -3.372 11.587 -7.382 1.00 98.31 175 ALA A O 1
ATOM 1370 N N . ILE A 1 176 ? -5.137 10.217 -7.538 1.00 98.44 176 ILE A N 1
ATOM 1371 C CA . ILE A 1 176 ? -4.366 9.031 -7.938 1.00 98.44 176 ILE A CA 1
ATOM 1372 C C . ILE A 1 176 ? -3.644 9.268 -9.272 1.00 98.44 176 ILE A C 1
ATOM 1374 O O . ILE A 1 176 ? -2.468 8.919 -9.395 1.00 98.44 176 ILE A O 1
ATOM 1378 N N . ARG A 1 177 ? -4.307 9.885 -10.263 1.00 97.88 177 ARG A N 1
ATOM 1379 C CA . ARG A 1 177 ? -3.678 10.243 -11.548 1.00 97.88 177 ARG A CA 1
ATOM 1380 C C . ARG A 1 177 ? -2.468 11.147 -11.344 1.00 97.88 177 ARG A C 1
ATOM 1382 O O . ARG A 1 177 ? -1.406 10.868 -11.899 1.00 97.88 177 ARG A O 1
ATOM 1389 N N . ARG A 1 178 ? -2.615 12.208 -10.542 1.00 97.69 178 ARG A N 1
ATOM 1390 C CA . ARG A 1 178 ? -1.519 13.143 -10.242 1.00 97.69 178 ARG A CA 1
ATOM 1391 C C . ARG A 1 178 ? -0.378 12.451 -9.506 1.00 97.69 178 ARG A C 1
ATOM 1393 O O . ARG A 1 178 ? 0.768 12.575 -9.930 1.00 97.69 178 ARG A O 1
ATOM 1400 N N . LEU A 1 179 ? -0.698 11.648 -8.493 1.00 96.56 179 LEU A N 1
ATOM 1401 C CA . LEU A 1 179 ? 0.276 10.901 -7.697 1.00 96.56 179 LEU A CA 1
ATOM 1402 C C . LEU A 1 179 ? 1.103 9.909 -8.533 1.00 96.56 179 LEU A C 1
ATOM 1404 O O . LEU A 1 179 ? 2.296 9.725 -8.289 1.00 96.56 179 LEU A O 1
ATOM 1408 N N . LEU A 1 180 ? 0.476 9.253 -9.512 1.00 96.81 180 LEU A N 1
ATOM 1409 C CA . LEU A 1 180 ? 1.120 8.256 -10.372 1.00 96.81 180 LEU A CA 1
ATOM 1410 C C . LEU A 1 180 ? 1.765 8.846 -11.632 1.00 96.81 180 LEU A C 1
ATOM 1412 O O . LEU A 1 180 ? 2.495 8.134 -12.332 1.00 96.81 180 LEU A O 1
ATOM 1416 N N . SER A 1 181 ? 1.529 10.125 -11.926 1.00 94.94 181 SER A N 1
ATOM 1417 C CA . SER A 1 181 ? 2.108 10.804 -13.084 1.00 94.94 181 SER A CA 1
ATOM 1418 C C . SER A 1 181 ? 3.636 10.722 -13.053 1.00 94.94 181 SER A C 1
ATOM 1420 O O . SER A 1 181 ? 4.281 11.039 -12.056 1.00 94.94 181 SER A O 1
ATOM 1422 N N . GLY A 1 182 ? 4.231 10.207 -14.131 1.00 92.94 182 GLY A N 1
ATOM 1423 C CA . GLY A 1 182 ? 5.678 9.978 -14.226 1.00 92.94 182 GLY A CA 1
ATOM 1424 C C . GLY A 1 182 ? 6.229 8.829 -13.363 1.00 92.94 182 GLY A C 1
ATOM 1425 O O . GLY A 1 182 ? 7.395 8.476 -13.520 1.00 92.94 182 GLY A O 1
ATOM 1426 N N . ARG A 1 183 ? 5.415 8.201 -12.501 1.00 94.38 183 ARG A N 1
ATOM 1427 C CA . ARG A 1 183 ? 5.809 7.085 -11.613 1.00 94.38 183 ARG A CA 1
ATOM 1428 C C . ARG A 1 183 ? 5.251 5.722 -12.045 1.00 94.38 183 ARG A C 1
ATOM 1430 O O . ARG A 1 183 ? 5.602 4.701 -11.446 1.00 94.38 183 ARG A O 1
ATOM 1437 N N . ALA A 1 184 ? 4.373 5.705 -13.047 1.00 95.94 184 ALA A N 1
ATOM 1438 C CA . ALA A 1 184 ? 3.749 4.511 -13.605 1.00 95.94 184 ALA A CA 1
ATOM 1439 C C . ALA A 1 184 ? 3.322 4.714 -15.071 1.00 95.94 184 ALA A C 1
ATOM 1441 O O . ALA A 1 184 ? 3.330 5.823 -15.609 1.00 95.94 184 ALA A O 1
ATOM 1442 N N . CYS A 1 185 ? 2.937 3.622 -15.730 1.00 96.69 185 CYS A N 1
ATOM 1443 C CA . CYS A 1 185 ? 2.438 3.637 -17.098 1.00 96.69 185 CYS A CA 1
ATOM 1444 C C . CYS A 1 185 ? 1.062 4.316 -17.201 1.00 96.69 185 CYS A C 1
ATOM 1446 O O . CYS A 1 185 ? 0.092 3.841 -16.613 1.00 96.69 185 CYS A O 1
ATOM 1448 N N . SER A 1 186 ? 0.949 5.357 -18.034 1.00 95.44 186 SER A N 1
ATOM 1449 C CA . SER A 1 186 ? -0.276 6.158 -18.188 1.00 95.44 186 SER A CA 1
ATOM 1450 C C . SER A 1 186 ? -1.504 5.341 -18.597 1.00 95.44 186 SER A C 1
ATOM 1452 O O . SER A 1 186 ? -2.560 5.476 -17.990 1.00 95.44 186 SER A O 1
ATOM 1454 N N . ARG A 1 187 ? -1.375 4.421 -19.561 1.00 95.56 187 ARG A N 1
ATOM 1455 C CA . ARG A 1 187 ? -2.502 3.559 -19.965 1.00 95.56 187 ARG A CA 1
ATOM 1456 C C . ARG A 1 187 ? -2.925 2.582 -18.863 1.00 95.56 187 ARG A C 1
ATOM 1458 O O . ARG A 1 187 ? -4.105 2.268 -18.741 1.00 95.56 187 ARG A O 1
ATOM 1465 N N . ARG A 1 188 ? -1.973 2.087 -18.065 1.00 96.44 188 ARG A N 1
ATOM 1466 C CA . ARG A 1 188 ? -2.245 1.148 -16.961 1.00 96.44 188 ARG A CA 1
ATOM 1467 C C . ARG A 1 188 ? -2.889 1.854 -15.772 1.00 96.44 188 ARG A C 1
ATOM 1469 O O . ARG A 1 188 ? -3.703 1.237 -15.093 1.00 96.44 188 ARG A O 1
ATOM 1476 N N . ILE A 1 189 ? -2.584 3.136 -15.558 1.00 96.88 189 ILE A N 1
ATOM 1477 C CA . ILE A 1 189 ? -3.284 3.977 -14.579 1.00 96.88 189 ILE A CA 1
ATOM 1478 C C . ILE A 1 189 ? -4.781 3.994 -14.899 1.00 96.88 189 ILE A C 1
ATOM 1480 O O . ILE A 1 189 ? -5.568 3.542 -14.074 1.00 96.88 189 ILE A O 1
ATOM 1484 N N . GLU A 1 190 ? -5.174 4.386 -16.115 1.00 95.31 190 GLU A N 1
ATOM 1485 C CA . GLU A 1 190 ? -6.597 4.467 -16.489 1.00 95.31 190 GLU A CA 1
ATOM 1486 C C . GLU A 1 190 ? -7.318 3.111 -16.396 1.00 95.31 190 GLU A C 1
ATOM 1488 O O . GLU A 1 190 ? -8.431 3.021 -15.879 1.00 95.31 190 GLU A O 1
ATOM 1493 N N . GLN A 1 191 ? -6.658 2.021 -16.804 1.00 94.06 191 GLN A N 1
ATOM 1494 C CA . GLN A 1 191 ? -7.200 0.665 -16.645 1.00 94.06 191 GLN A CA 1
ATOM 1495 C C . GLN A 1 191 ? -7.384 0.260 -15.177 1.00 94.06 191 GLN A C 1
ATOM 1497 O O . GLN A 1 191 ? -8.324 -0.465 -14.852 1.00 94.06 191 GLN A O 1
ATOM 1502 N N . THR A 1 192 ? -6.487 0.706 -14.294 1.00 94.81 192 THR A N 1
ATOM 1503 C CA . THR A 1 192 ? -6.568 0.432 -12.854 1.00 94.81 192 THR A CA 1
ATOM 1504 C C . THR A 1 192 ? -7.701 1.222 -12.216 1.00 94.81 192 THR A C 1
ATOM 1506 O O . THR A 1 192 ? -8.473 0.644 -11.457 1.00 94.81 192 THR A O 1
ATOM 1509 N N . LEU A 1 193 ? -7.845 2.507 -12.558 1.00 94.12 193 LEU A N 1
ATOM 1510 C CA . LEU A 1 193 ? -8.910 3.365 -12.031 1.00 94.12 193 LEU A CA 1
ATOM 1511 C C . LEU A 1 193 ? -10.295 2.803 -12.364 1.00 94.12 193 LEU A C 1
ATOM 1513 O O . LEU A 1 193 ? -11.123 2.671 -11.468 1.00 94.12 193 LEU A O 1
ATOM 1517 N N . GLY A 1 194 ? -10.500 2.320 -13.595 1.00 88.00 194 GLY A N 1
ATOM 1518 C CA . GLY A 1 194 ? -11.753 1.662 -13.983 1.00 88.00 194 GLY A CA 1
ATOM 1519 C C . GLY A 1 194 ? -12.103 0.409 -13.162 1.00 88.00 194 GLY A C 1
ATOM 1520 O O . GLY A 1 194 ? -13.260 -0.000 -13.127 1.00 88.00 194 GLY A O 1
ATOM 1521 N N . ARG A 1 195 ? -11.132 -0.204 -12.467 1.00 85.94 195 ARG A N 1
ATOM 1522 C CA . ARG A 1 195 ? -11.345 -1.372 -11.591 1.00 85.94 195 ARG A CA 1
ATOM 1523 C C . ARG A 1 195 ? -11.616 -0.997 -10.134 1.00 85.94 195 ARG A C 1
ATOM 1525 O O . ARG A 1 195 ? -12.099 -1.844 -9.385 1.00 85.94 195 ARG A O 1
ATOM 1532 N N . LEU A 1 196 ? -11.380 0.255 -9.729 1.00 85.25 196 LEU A N 1
ATOM 1533 C CA . LEU A 1 196 ? -11.620 0.730 -8.358 1.00 85.25 196 LEU A CA 1
ATOM 1534 C C . LEU A 1 196 ? -13.109 0.817 -7.989 1.00 85.25 196 LEU A C 1
ATOM 1536 O O . LEU A 1 196 ? -13.442 1.203 -6.872 1.00 85.25 196 LEU A O 1
ATOM 1540 N N . ALA A 1 197 ? -14.023 0.420 -8.879 1.00 82.88 197 ALA A N 1
ATOM 1541 C CA . ALA A 1 197 ? -15.424 0.205 -8.532 1.00 82.88 197 ALA A CA 1
ATOM 1542 C C . ALA A 1 197 ? -15.595 -0.858 -7.426 1.00 82.88 197 ALA A C 1
ATOM 1544 O O . ALA A 1 197 ? -16.491 -0.727 -6.596 1.00 82.88 197 ALA A O 1
ATOM 1545 N N . SER A 1 198 ? -14.717 -1.869 -7.370 1.00 88.88 198 SER A N 1
ATOM 1546 C CA . SER A 1 198 ? -14.733 -2.906 -6.329 1.00 88.88 198 SER A CA 1
ATOM 1547 C C . SER A 1 198 ? -14.174 -2.375 -4.995 1.00 88.88 198 SER A C 1
ATOM 1549 O O . SER A 1 198 ? -12.997 -2.009 -4.930 1.00 88.88 198 SER A O 1
ATOM 1551 N N . PRO A 1 199 ? -14.963 -2.379 -3.898 1.00 89.50 199 PRO A N 1
ATOM 1552 C CA . PRO A 1 199 ? -14.492 -1.964 -2.572 1.00 89.50 199 PRO A CA 1
ATOM 1553 C C . PRO A 1 199 ? -13.299 -2.765 -2.033 1.00 89.50 199 PRO A C 1
ATOM 1555 O O . PRO A 1 199 ? -12.471 -2.240 -1.288 1.00 89.50 199 PRO A O 1
ATOM 1558 N N . GLN A 1 200 ? -13.180 -4.032 -2.433 1.00 90.69 200 GLN A N 1
ATOM 1559 C CA . GLN A 1 200 ? -12.133 -4.949 -1.977 1.00 90.69 200 GLN A CA 1
ATOM 1560 C C . GLN A 1 200 ? -10.738 -4.519 -2.456 1.00 90.69 200 GLN A C 1
ATOM 1562 O O . GLN A 1 200 ? -9.741 -4.849 -1.818 1.00 90.69 200 GLN A O 1
ATOM 1567 N N . LEU A 1 201 ? -10.661 -3.737 -3.539 1.00 94.06 201 LEU A N 1
ATOM 1568 C CA . LEU A 1 201 ? -9.405 -3.204 -4.066 1.00 94.06 201 LEU A CA 1
ATOM 1569 C C . LEU A 1 201 ? -8.927 -1.926 -3.364 1.00 94.06 201 LEU A C 1
ATOM 1571 O O . LEU A 1 201 ? -7.811 -1.494 -3.642 1.00 94.06 201 LEU A O 1
ATOM 1575 N N . GLY A 1 202 ? -9.706 -1.356 -2.436 1.00 96.12 202 GLY A N 1
ATOM 1576 C CA . GLY A 1 202 ? -9.348 -0.138 -1.700 1.00 96.12 202 GLY A CA 1
ATOM 1577 C C . GLY A 1 202 ? -7.983 -0.234 -1.010 1.00 96.12 202 GLY A C 1
ATOM 1578 O O . GLY A 1 202 ? -7.018 0.408 -1.424 1.00 96.12 202 GLY A O 1
ATOM 1579 N N . TRP A 1 203 ? -7.868 -1.109 -0.011 1.00 96.81 203 TRP A N 1
ATOM 1580 C CA . TRP A 1 203 ? -6.618 -1.331 0.726 1.00 96.81 203 TRP A CA 1
ATOM 1581 C C . TRP A 1 203 ? -5.446 -1.815 -0.140 1.00 96.81 203 TRP A C 1
ATOM 1583 O O . TRP A 1 203 ? -4.371 -1.217 -0.049 1.00 96.81 203 TRP A O 1
AT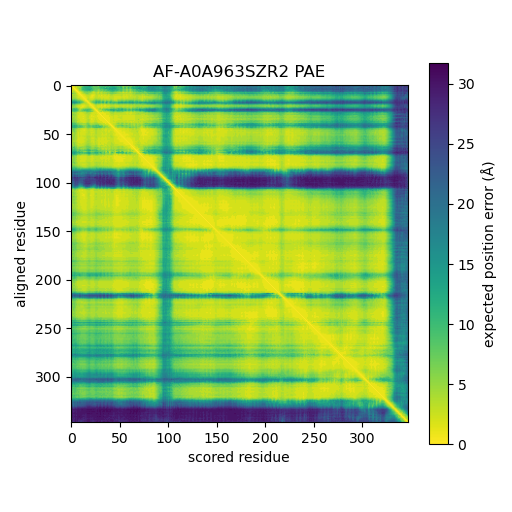OM 1593 N N . PRO A 1 204 ? -5.609 -2.817 -1.030 1.00 97.19 204 PRO A N 1
ATOM 1594 C CA . PRO A 1 204 ? -4.557 -3.183 -1.973 1.00 97.19 204 PRO A CA 1
ATOM 1595 C C . PRO A 1 204 ? -4.026 -2.010 -2.800 1.00 97.19 204 PRO A C 1
ATOM 1597 O O . PRO A 1 204 ? -2.813 -1.880 -2.976 1.00 97.19 204 PRO A O 1
ATOM 1600 N N . MET A 1 205 ? -4.918 -1.142 -3.286 1.00 97.69 205 MET A N 1
ATOM 1601 C CA . MET A 1 205 ? -4.532 0.047 -4.036 1.00 97.69 205 MET A CA 1
ATOM 1602 C C . MET A 1 205 ? -3.808 1.057 -3.143 1.00 97.69 205 MET A C 1
ATOM 1604 O O . MET A 1 205 ? -2.770 1.570 -3.550 1.00 97.69 205 MET A O 1
ATOM 1608 N N . ALA A 1 206 ? -4.288 1.308 -1.921 1.00 97.69 206 ALA A N 1
ATOM 1609 C CA . ALA A 1 206 ? -3.627 2.219 -0.985 1.00 97.69 206 ALA A CA 1
ATOM 1610 C C . ALA A 1 206 ? -2.181 1.776 -0.699 1.00 97.69 206 ALA A C 1
ATOM 1612 O O . ALA A 1 206 ? -1.258 2.587 -0.769 1.00 97.69 206 ALA A O 1
ATOM 1613 N N . TYR A 1 207 ? -1.957 0.475 -0.482 1.00 97.06 207 TYR A N 1
ATOM 1614 C CA . TYR A 1 207 ? -0.613 -0.078 -0.294 1.00 97.06 207 TYR A CA 1
ATOM 1615 C C . TYR A 1 207 ? 0.255 -0.015 -1.548 1.00 97.06 207 TYR A C 1
ATOM 1617 O O . TYR A 1 207 ? 1.453 0.251 -1.447 1.00 97.06 207 TYR A O 1
ATOM 1625 N N . ALA A 1 208 ? -0.322 -0.236 -2.731 1.00 96.25 208 ALA A N 1
ATOM 1626 C CA . ALA A 1 208 ? 0.407 -0.061 -3.980 1.00 96.25 208 ALA A CA 1
ATOM 1627 C C . ALA A 1 208 ? 0.857 1.398 -4.161 1.00 96.25 208 ALA A C 1
ATOM 1629 O O . ALA A 1 208 ? 2.013 1.639 -4.496 1.00 96.25 208 ALA A O 1
ATOM 1630 N N . LEU A 1 209 ? -0.021 2.366 -3.891 1.00 96.75 209 LEU A N 1
ATOM 1631 C CA . LEU A 1 209 ? 0.289 3.795 -3.973 1.00 96.75 209 LEU A CA 1
ATOM 1632 C C . LEU A 1 209 ? 1.371 4.215 -2.975 1.00 96.75 209 LEU A C 1
ATOM 1634 O O . LEU A 1 209 ? 2.324 4.882 -3.374 1.00 96.75 209 LEU A O 1
ATOM 1638 N N . SER A 1 210 ? 1.262 3.768 -1.722 1.00 95.00 210 SER A N 1
ATOM 1639 C CA . SER A 1 210 ? 2.269 4.022 -0.685 1.00 95.00 210 SER A CA 1
ATOM 1640 C C . SER A 1 210 ? 3.640 3.472 -1.065 1.00 95.00 210 SER A C 1
ATOM 1642 O O . SER A 1 210 ? 4.645 4.160 -0.912 1.00 95.00 210 SER A O 1
ATOM 1644 N N . TRP A 1 211 ? 3.700 2.271 -1.640 1.00 93.25 211 TRP A N 1
ATOM 1645 C CA . TRP A 1 211 ? 4.968 1.729 -2.113 1.00 93.25 211 TRP A CA 1
ATOM 1646 C C . TRP A 1 211 ? 5.519 2.526 -3.309 1.00 93.25 211 TRP A C 1
ATOM 1648 O O . TRP A 1 211 ? 6.707 2.840 -3.355 1.00 93.25 211 TRP A O 1
ATOM 1658 N N . ILE A 1 212 ? 4.664 2.895 -4.273 1.00 93.56 212 ILE A N 1
ATOM 1659 C CA . ILE A 1 212 ? 5.076 3.627 -5.483 1.00 93.56 212 ILE A CA 1
ATOM 1660 C C . ILE A 1 212 ? 5.598 5.034 -5.162 1.00 93.56 212 ILE A C 1
ATOM 1662 O O . ILE A 1 212 ? 6.529 5.482 -5.836 1.00 93.56 212 ILE A O 1
ATOM 1666 N N . SER A 1 213 ? 5.049 5.722 -4.154 1.00 90.25 213 SER A N 1
ATOM 1667 C CA . SER A 1 213 ? 5.472 7.087 -3.794 1.00 90.25 213 SER A CA 1
ATOM 1668 C C . SER A 1 213 ? 6.924 7.167 -3.313 1.00 90.25 213 SER A C 1
ATOM 1670 O O . SER A 1 213 ? 7.554 8.219 -3.411 1.00 90.25 213 SER A O 1
ATOM 1672 N N . VAL A 1 214 ? 7.489 6.045 -2.861 1.00 87.00 214 VAL A N 1
ATOM 1673 C CA . VAL A 1 214 ? 8.881 5.935 -2.398 1.00 87.00 214 VAL A CA 1
ATOM 1674 C C . VAL A 1 214 ? 9.722 4.949 -3.213 1.00 87.00 214 VAL A C 1
ATOM 1676 O O . VAL A 1 214 ? 10.862 4.655 -2.846 1.00 87.00 214 VAL A O 1
ATOM 1679 N N . ALA A 1 215 ? 9.171 4.415 -4.305 1.00 78.19 215 ALA A N 1
ATOM 1680 C CA . ALA A 1 215 ? 9.836 3.412 -5.124 1.00 78.19 215 ALA A CA 1
ATOM 1681 C C . ALA A 1 215 ? 11.105 3.975 -5.787 1.00 78.19 215 ALA A C 1
ATOM 1683 O O . ALA A 1 215 ? 11.106 5.092 -6.304 1.00 78.19 215 ALA A O 1
ATOM 1684 N N . GLY A 1 216 ? 12.171 3.169 -5.811 1.00 61.12 216 GLY A N 1
ATOM 1685 C CA . GLY A 1 216 ? 13.515 3.578 -6.245 1.00 61.12 216 GLY A CA 1
ATOM 1686 C C . GLY A 1 216 ? 14.524 3.756 -5.098 1.00 61.12 216 GLY A C 1
ATOM 1687 O O . GLY A 1 216 ? 15.695 3.991 -5.374 1.00 61.12 216 GLY A O 1
ATOM 1688 N N . GLY A 1 217 ? 14.091 3.618 -3.836 1.00 58.75 217 GLY A N 1
ATOM 1689 C CA . GLY A 1 217 ? 14.951 3.461 -2.649 1.00 58.75 217 GLY A CA 1
ATOM 1690 C C . GLY A 1 217 ? 14.806 2.077 -1.990 1.00 58.75 217 GLY A C 1
ATOM 1691 O O . GLY A 1 217 ? 14.285 1.151 -2.603 1.00 58.75 217 GLY A O 1
ATOM 1692 N N . GLU A 1 218 ? 15.198 1.938 -0.719 1.00 59.62 218 GLU A N 1
ATOM 1693 C CA . GLU A 1 218 ? 15.152 0.676 0.058 1.00 59.62 218 GLU A CA 1
ATOM 1694 C C . GLU A 1 218 ? 13.738 0.185 0.452 1.00 59.62 218 GLU A C 1
ATOM 1696 O O . GLU A 1 218 ? 13.588 -0.726 1.265 1.00 59.62 218 GLU A O 1
ATOM 1701 N N . SER A 1 219 ? 12.669 0.764 -0.102 1.00 61.78 219 SER A N 1
ATOM 1702 C CA . SER A 1 219 ? 11.304 0.399 0.291 1.00 61.78 219 SER A CA 1
ATOM 1703 C C . SER A 1 219 ? 10.898 -0.970 -0.259 1.00 61.78 219 SER A C 1
ATOM 1705 O O . SER A 1 219 ? 10.815 -1.197 -1.470 1.00 61.78 219 SER A O 1
ATOM 1707 N N . VAL A 1 220 ? 10.561 -1.884 0.651 1.00 71.19 220 VAL A N 1
ATOM 1708 C CA . VAL A 1 220 ? 10.008 -3.204 0.339 1.00 71.19 220 VAL A CA 1
ATOM 1709 C C . VAL A 1 220 ? 8.588 -3.282 0.883 1.00 71.19 220 VAL A C 1
ATOM 1711 O O . VAL A 1 220 ? 8.344 -3.000 2.055 1.00 71.19 220 VAL A O 1
ATOM 1714 N N . MET A 1 221 ? 7.644 -3.720 0.044 1.00 84.81 221 MET A N 1
ATOM 1715 C CA . MET A 1 221 ? 6.281 -4.002 0.495 1.00 84.81 221 MET A CA 1
ATOM 1716 C C . MET A 1 221 ? 6.317 -5.047 1.627 1.00 84.81 221 MET A C 1
ATOM 1718 O O . MET A 1 221 ? 6.861 -6.138 1.404 1.00 84.81 221 MET A O 1
ATOM 1722 N N . PRO A 1 222 ? 5.732 -4.762 2.808 1.00 85.88 222 PRO A N 1
ATOM 1723 C CA . PRO A 1 222 ? 5.810 -5.663 3.952 1.00 85.88 222 PRO A CA 1
ATOM 1724 C C . PRO A 1 222 ? 5.352 -7.085 3.603 1.00 85.88 222 PRO A C 1
ATOM 1726 O O . PRO A 1 222 ? 4.345 -7.243 2.904 1.00 85.88 222 PRO A O 1
ATOM 1729 N N . PRO A 1 223 ? 6.015 -8.140 4.115 1.00 86.06 223 PRO A N 1
ATOM 1730 C CA . PRO A 1 223 ? 5.625 -9.523 3.875 1.00 86.06 223 PRO A CA 1
ATOM 1731 C C . PRO A 1 223 ? 4.158 -9.788 4.205 1.00 86.06 223 PRO A C 1
ATOM 1733 O O . PRO A 1 223 ? 3.467 -10.440 3.428 1.00 86.06 223 PRO A O 1
ATOM 1736 N N . TRP A 1 224 ? 3.661 -9.246 5.319 1.00 88.69 224 TRP A N 1
ATOM 1737 C CA . TRP A 1 224 ? 2.267 -9.424 5.718 1.00 88.69 224 TRP A CA 1
ATOM 1738 C C . TRP A 1 224 ? 1.298 -8.776 4.717 1.00 88.69 224 TRP A C 1
ATOM 1740 O O . TRP A 1 224 ? 0.303 -9.406 4.372 1.00 88.69 224 TRP A O 1
ATOM 1750 N N . VAL A 1 225 ? 1.629 -7.602 4.158 1.00 91.75 225 VAL A N 1
ATOM 1751 C CA . VAL A 1 225 ? 0.840 -6.976 3.083 1.00 91.75 225 VAL A CA 1
ATOM 1752 C C . VAL A 1 225 ? 0.846 -7.864 1.844 1.00 91.75 225 VAL A C 1
ATOM 1754 O O . VAL A 1 225 ? -0.209 -8.156 1.299 1.00 91.75 225 VAL A O 1
ATOM 1757 N N . ARG A 1 226 ? 2.010 -8.376 1.427 1.00 88.56 226 ARG A N 1
ATOM 1758 C CA . ARG A 1 226 ? 2.116 -9.261 0.251 1.00 88.56 226 ARG A CA 1
ATOM 1759 C C . ARG A 1 226 ? 1.330 -10.564 0.400 1.00 88.56 226 ARG A C 1
ATOM 1761 O O . ARG A 1 226 ? 0.856 -11.097 -0.600 1.00 88.56 226 ARG A O 1
ATOM 1768 N N . MET A 1 227 ? 1.244 -11.094 1.619 1.00 88.12 227 MET A N 1
ATOM 1769 C CA . MET A 1 227 ? 0.519 -12.331 1.918 1.00 88.12 227 MET A CA 1
ATOM 1770 C C . MET A 1 227 ? -0.990 -12.104 2.046 1.00 88.12 227 MET A C 1
ATOM 1772 O O . MET A 1 227 ? -1.761 -12.951 1.606 1.00 88.12 227 MET A O 1
ATOM 1776 N N . GLN A 1 228 ? -1.412 -10.987 2.646 1.00 91.00 228 GLN A N 1
ATOM 1777 C CA . GLN A 1 228 ? -2.824 -10.715 2.935 1.00 91.00 228 GLN A CA 1
ATOM 1778 C C . GLN A 1 228 ? -3.537 -9.932 1.827 1.00 91.00 228 GLN A C 1
ATOM 1780 O O . GLN A 1 228 ? -4.729 -10.127 1.623 1.00 91.00 228 GLN A O 1
ATOM 1785 N N . PHE A 1 229 ? -2.807 -9.086 1.103 1.00 94.25 229 PHE A N 1
ATOM 1786 C CA . PHE A 1 229 ? -3.287 -8.234 0.014 1.00 94.25 229 PHE A CA 1
ATOM 1787 C C . PHE A 1 229 ? -2.442 -8.496 -1.230 1.00 94.25 229 PHE A C 1
ATOM 1789 O O . PHE A 1 229 ? -1.672 -7.648 -1.692 1.00 94.25 229 PHE A O 1
ATOM 1796 N N . ARG A 1 230 ? -2.557 -9.710 -1.776 1.00 93.88 230 ARG A N 1
ATOM 1797 C CA . ARG A 1 230 ? -1.795 -10.139 -2.959 1.00 93.88 230 ARG A CA 1
ATOM 1798 C C . ARG A 1 230 ? -1.992 -9.182 -4.138 1.00 93.88 230 ARG A C 1
ATOM 1800 O O . ARG A 1 230 ? -1.064 -8.949 -4.917 1.00 93.88 230 ARG A O 1
ATOM 1807 N N . GLU A 1 231 ? -3.182 -8.607 -4.242 1.00 95.75 231 GLU A N 1
ATOM 1808 C CA . GLU A 1 231 ? -3.585 -7.617 -5.231 1.00 95.75 231 GLU A CA 1
ATOM 1809 C C . GLU A 1 231 ? -2.680 -6.383 -5.201 1.00 95.75 231 GLU A C 1
ATOM 1811 O O . GLU A 1 231 ? -2.399 -5.844 -6.263 1.00 95.75 231 GLU A O 1
ATOM 1816 N N . ALA A 1 232 ? -2.133 -5.980 -4.047 1.00 95.44 232 ALA A N 1
ATOM 1817 C CA . ALA A 1 232 ? -1.243 -4.820 -3.954 1.00 95.44 232 ALA A CA 1
ATOM 1818 C C . ALA A 1 232 ? 0.007 -5.005 -4.831 1.00 95.44 232 ALA A C 1
ATOM 1820 O O . ALA A 1 232 ? 0.352 -4.145 -5.642 1.00 95.44 232 ALA A O 1
ATOM 1821 N N . ALA A 1 233 ? 0.651 -6.174 -4.745 1.00 92.69 233 ALA A N 1
ATOM 1822 C CA . ALA A 1 233 ? 1.813 -6.498 -5.572 1.00 92.69 233 ALA A CA 1
ATOM 1823 C C . ALA A 1 233 ? 1.445 -6.646 -7.062 1.00 92.69 233 ALA A C 1
ATOM 1825 O O . ALA A 1 233 ? 2.230 -6.278 -7.939 1.00 92.69 233 ALA A O 1
ATOM 1826 N N . LEU A 1 234 ? 0.248 -7.163 -7.362 1.00 94.44 234 LEU A N 1
ATOM 1827 C CA . LEU A 1 234 ? -0.251 -7.267 -8.736 1.00 94.44 234 LEU A CA 1
ATOM 1828 C C . LEU A 1 234 ? -0.555 -5.893 -9.342 1.00 94.44 234 LEU A C 1
ATOM 1830 O O . LEU A 1 234 ? -0.246 -5.679 -10.512 1.00 94.44 234 LEU A O 1
ATOM 1834 N N . ILE A 1 235 ? -1.097 -4.961 -8.557 1.00 96.38 235 ILE A N 1
ATOM 1835 C CA . ILE A 1 235 ? -1.338 -3.572 -8.959 1.00 96.38 235 ILE A CA 1
ATOM 1836 C C . ILE A 1 235 ? -0.005 -2.888 -9.264 1.00 96.38 235 ILE A C 1
ATOM 1838 O O . ILE A 1 235 ? 0.140 -2.322 -10.344 1.00 96.38 235 ILE A O 1
ATOM 1842 N N . VAL A 1 236 ? 1.003 -3.010 -8.389 1.00 95.06 236 VAL A N 1
ATOM 1843 C CA . VAL A 1 236 ? 2.353 -2.474 -8.652 1.00 95.06 236 VAL A CA 1
ATOM 1844 C C . VAL A 1 236 ? 2.916 -3.031 -9.962 1.00 95.06 236 VAL A C 1
ATOM 1846 O O . VAL A 1 236 ? 3.358 -2.265 -10.820 1.00 95.06 236 VAL A O 1
ATOM 1849 N N . ARG A 1 237 ? 2.847 -4.354 -10.166 1.00 93.81 237 ARG A N 1
ATOM 1850 C CA . ARG A 1 237 ? 3.296 -4.994 -11.412 1.00 93.81 237 ARG A CA 1
ATOM 1851 C C . ARG A 1 237 ? 2.524 -4.478 -12.630 1.00 93.81 237 ARG A C 1
ATOM 1853 O O . ARG A 1 237 ? 3.127 -4.191 -13.661 1.00 93.81 237 ARG A O 1
ATOM 1860 N N . HIS A 1 238 ? 1.207 -4.347 -12.529 1.00 95.56 238 HIS A N 1
ATOM 1861 C CA . HIS A 1 238 ? 0.372 -3.862 -13.623 1.00 95.56 238 HIS A CA 1
ATOM 1862 C C . HIS A 1 238 ? 0.699 -2.408 -13.987 1.00 95.56 238 HIS A C 1
ATOM 1864 O O . HIS A 1 238 ? 0.859 -2.091 -15.162 1.00 95.56 238 HIS A O 1
ATOM 1870 N N . LEU A 1 239 ? 0.866 -1.544 -12.985 1.00 95.88 239 LEU A N 1
ATOM 1871 C CA . LEU A 1 239 ? 1.163 -0.125 -13.165 1.00 95.88 239 LEU A CA 1
ATOM 1872 C C . LEU A 1 239 ? 2.582 0.128 -13.688 1.00 95.88 239 LEU A C 1
ATOM 1874 O O . LEU A 1 239 ? 2.779 1.041 -14.490 1.00 95.88 239 LEU A O 1
ATOM 1878 N N . ARG A 1 240 ? 3.575 -0.646 -13.233 1.00 94.19 240 ARG A N 1
ATOM 1879 C CA . ARG A 1 240 ? 4.996 -0.326 -13.455 1.00 94.19 240 ARG A CA 1
ATOM 1880 C C . ARG A 1 240 ? 5.734 -1.291 -14.372 1.00 94.19 240 ARG A C 1
ATOM 1882 O O . ARG A 1 240 ? 6.608 -0.831 -15.097 1.00 94.19 240 ARG A O 1
ATOM 1889 N N . ASP A 1 241 ? 5.371 -2.571 -14.385 1.00 92.44 241 ASP A N 1
ATOM 1890 C CA . ASP A 1 241 ? 6.088 -3.654 -15.086 1.00 92.44 241 ASP A CA 1
ATOM 1891 C C . ASP A 1 241 ? 5.338 -4.204 -16.311 1.00 92.44 241 ASP A C 1
ATOM 1893 O O . ASP A 1 241 ? 5.852 -5.059 -17.018 1.00 92.44 241 ASP A O 1
ATOM 1897 N N . THR A 1 242 ? 4.126 -3.716 -16.593 1.00 92.56 242 THR A N 1
ATOM 1898 C CA . THR A 1 242 ? 3.344 -4.125 -17.772 1.00 92.56 242 THR A CA 1
ATOM 1899 C C . THR A 1 242 ? 3.321 -2.999 -18.804 1.00 92.56 242 THR A C 1
ATOM 1901 O O . THR A 1 242 ? 2.489 -2.093 -18.718 1.00 92.56 242 THR A O 1
ATOM 1904 N N . ALA A 1 243 ? 4.226 -3.050 -19.786 1.00 91.69 243 ALA A N 1
ATOM 1905 C CA . ALA A 1 243 ? 4.313 -2.054 -20.858 1.00 91.69 243 ALA A CA 1
ATOM 1906 C C . ALA A 1 243 ? 3.004 -1.951 -21.661 1.00 91.69 243 ALA A C 1
ATOM 1908 O O . ALA A 1 243 ? 2.237 -2.911 -21.726 1.00 91.69 243 ALA A O 1
ATOM 1909 N N . CYS A 1 244 ? 2.706 -0.768 -22.209 1.00 92.00 244 CYS A N 1
ATOM 1910 C CA . CYS A 1 244 ? 1.446 -0.485 -22.915 1.00 92.00 244 CYS A CA 1
ATOM 1911 C C . CYS A 1 244 ? 1.589 -0.225 -24.419 1.00 92.00 244 CYS A C 1
ATOM 1913 O O . CYS A 1 244 ? 0.628 0.248 -25.029 1.00 92.00 244 CYS A O 1
ATOM 1915 N N . ASP A 1 245 ? 2.785 -0.451 -24.964 1.00 87.00 245 ASP A N 1
ATOM 1916 C CA . ASP A 1 245 ? 3.19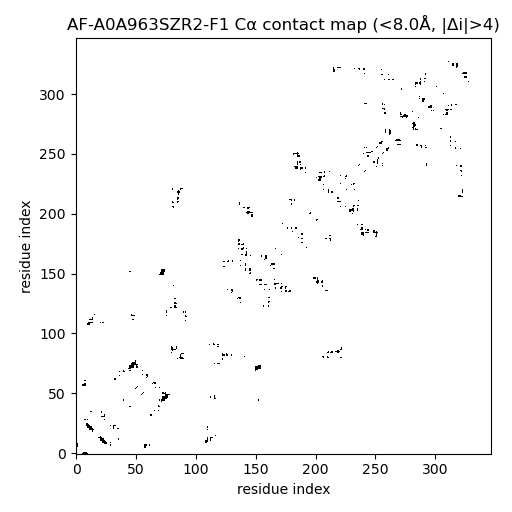9 -0.289 -26.370 1.00 87.00 245 ASP A CA 1
ATOM 1917 C C . ASP A 1 245 ? 2.965 1.101 -26.989 1.00 87.00 245 ASP A C 1
ATOM 1919 O O . ASP A 1 245 ? 3.314 1.364 -28.134 1.00 87.00 245 ASP A O 1
ATOM 1923 N N . SER A 1 246 ? 2.410 2.038 -26.218 1.00 91.44 246 SER A N 1
ATOM 1924 C CA . SER A 1 246 ? 2.158 3.407 -26.644 1.00 91.44 246 SER A CA 1
ATOM 1925 C C . SER A 1 246 ? 3.471 4.166 -26.804 1.00 91.44 246 SER A C 1
ATOM 1927 O O . SER A 1 246 ? 4.178 4.330 -25.798 1.00 91.44 246 SER A O 1
ATOM 1929 N N . PRO A 1 247 ? 3.744 4.756 -27.981 1.00 88.75 247 PRO A N 1
ATOM 1930 C CA . PRO A 1 247 ? 4.916 5.599 -28.159 1.00 88.75 247 PRO A CA 1
ATOM 1931 C C . PRO A 1 247 ? 4.859 6.818 -27.240 1.00 88.75 247 PRO A C 1
ATOM 1933 O O . PRO A 1 247 ? 5.906 7.254 -26.797 1.00 88.75 247 PRO A O 1
ATOM 1936 N N . ASP A 1 248 ? 3.676 7.305 -26.849 1.00 92.25 248 ASP A N 1
ATOM 1937 C CA . ASP A 1 248 ? 3.519 8.490 -25.989 1.00 92.25 248 ASP A CA 1
ATOM 1938 C C . ASP A 1 248 ? 3.690 8.234 -24.482 1.00 92.25 248 ASP A C 1
ATOM 1940 O O . ASP A 1 248 ? 3.821 9.181 -23.703 1.00 92.25 248 ASP A O 1
ATOM 1944 N N . CYS A 1 249 ? 3.783 6.978 -24.036 1.00 95.00 249 CYS A N 1
ATOM 1945 C CA . CYS A 1 249 ? 3.921 6.682 -22.610 1.00 95.00 249 CYS A CA 1
ATOM 1946 C C . CYS A 1 249 ? 5.359 6.915 -22.111 1.00 95.00 249 CYS A C 1
ATOM 1948 O O . CYS A 1 249 ? 6.197 6.014 -22.186 1.00 95.00 249 CYS A O 1
ATOM 1950 N N . ALA A 1 250 ? 5.619 8.073 -21.494 1.00 94.31 250 ALA A N 1
ATOM 1951 C CA . ALA A 1 250 ? 6.935 8.437 -20.954 1.00 94.31 250 ALA A CA 1
ATOM 1952 C C . ALA A 1 250 ? 7.529 7.374 -20.008 1.00 94.31 250 ALA A C 1
ATOM 1954 O O . ALA A 1 250 ? 8.685 6.994 -20.167 1.00 94.31 250 ALA A O 1
ATOM 1955 N N . TRP A 1 251 ? 6.722 6.821 -19.092 1.00 94.75 251 TRP A N 1
ATOM 1956 C CA . TRP A 1 251 ? 7.162 5.741 -18.198 1.00 94.75 251 TRP A CA 1
ATOM 1957 C C . TRP A 1 251 ? 7.668 4.511 -18.956 1.00 94.75 251 TRP A C 1
ATOM 1959 O O . TRP A 1 251 ? 8.746 4.011 -18.657 1.00 94.75 251 TRP A O 1
ATOM 1969 N N . CYS A 1 252 ? 6.912 4.018 -19.945 1.00 94.25 252 CYS A N 1
ATOM 1970 C CA . CYS A 1 252 ? 7.309 2.830 -20.702 1.00 94.25 252 CYS A CA 1
ATOM 1971 C C . CYS A 1 252 ? 8.549 3.107 -21.545 1.00 94.25 252 CYS A C 1
ATOM 1973 O O . CYS A 1 252 ? 9.462 2.290 -21.529 1.00 94.25 252 CYS A O 1
ATOM 1975 N N . ARG A 1 253 ? 8.621 4.275 -22.196 1.00 92.88 253 ARG A N 1
ATOM 1976 C CA . ARG A 1 253 ? 9.819 4.677 -22.942 1.00 92.88 253 ARG A CA 1
ATOM 1977 C C . ARG A 1 253 ? 11.059 4.721 -22.062 1.00 92.88 253 ARG A C 1
ATOM 1979 O O . ARG A 1 253 ? 12.130 4.409 -22.545 1.00 92.88 253 ARG A O 1
ATOM 1986 N N . GLU A 1 254 ? 10.929 5.106 -20.795 1.00 92.25 254 GLU A N 1
ATOM 1987 C CA . GLU A 1 254 ? 12.073 5.241 -19.891 1.00 92.25 254 GLU A CA 1
ATOM 1988 C C . GLU A 1 254 ? 12.419 3.944 -19.142 1.00 92.25 254 GLU A C 1
ATOM 1990 O O . GLU A 1 254 ? 13.589 3.649 -18.898 1.00 92.25 254 GLU A O 1
ATOM 1995 N N . LYS A 1 255 ? 11.416 3.169 -18.720 1.00 92.19 255 LYS A N 1
ATOM 1996 C CA . LYS A 1 255 ? 11.594 2.012 -17.824 1.00 92.19 255 LYS A CA 1
ATOM 1997 C C . LYS A 1 255 ? 11.475 0.656 -18.521 1.00 92.19 255 LYS A C 1
ATOM 1999 O O . LYS A 1 255 ? 11.991 -0.323 -17.985 1.00 92.19 255 LYS A O 1
ATOM 2004 N N . ASN A 1 256 ? 10.837 0.595 -19.691 1.00 89.94 256 ASN A N 1
ATOM 2005 C CA . ASN A 1 256 ? 10.631 -0.633 -20.467 1.00 89.94 256 ASN A CA 1
ATOM 2006 C C . ASN A 1 256 ? 11.381 -0.634 -21.813 1.00 89.94 256 ASN A C 1
ATOM 2008 O O . ASN A 1 256 ? 11.145 -1.516 -22.625 1.00 89.94 256 ASN A O 1
ATOM 2012 N N . ASP A 1 257 ? 12.300 0.310 -22.042 1.00 92.25 257 ASP A N 1
ATOM 2013 C CA . ASP A 1 257 ? 13.171 0.320 -23.223 1.00 92.25 257 ASP A CA 1
ATOM 2014 C C . ASP A 1 257 ? 14.494 -0.423 -22.923 1.00 92.25 257 ASP A C 1
ATOM 2016 O O . ASP A 1 257 ? 15.234 -0.017 -22.014 1.00 92.25 257 ASP A O 1
ATOM 2020 N N . PRO A 1 258 ? 14.829 -1.492 -23.673 1.00 94.00 258 PRO A N 1
ATOM 2021 C CA . PRO A 1 258 ? 16.027 -2.293 -23.431 1.00 94.00 258 PRO A CA 1
ATOM 2022 C C . PRO A 1 258 ? 17.334 -1.518 -23.671 1.00 94.00 258 PRO A C 1
ATOM 2024 O O . PRO A 1 258 ? 18.319 -1.752 -22.969 1.00 94.00 258 PRO A O 1
ATOM 2027 N N . LYS A 1 259 ? 17.371 -0.574 -24.620 1.00 94.56 259 LYS A N 1
ATOM 2028 C CA . LYS A 1 259 ? 18.565 0.235 -24.924 1.00 94.56 259 LYS A CA 1
ATOM 2029 C C . LYS A 1 259 ? 18.805 1.282 -23.848 1.00 94.56 259 LYS A C 1
ATOM 2031 O O . LYS A 1 259 ? 19.939 1.460 -23.407 1.00 94.56 259 LYS A O 1
ATOM 2036 N N . ARG A 1 260 ? 17.746 1.931 -23.357 1.00 94.50 260 ARG A N 1
ATOM 2037 C CA . ARG A 1 260 ? 17.876 2.844 -22.207 1.00 94.50 260 ARG A CA 1
ATOM 2038 C C . ARG A 1 260 ? 18.321 2.113 -20.954 1.00 94.50 260 ARG A C 1
ATOM 2040 O O . ARG A 1 260 ? 19.153 2.627 -20.213 1.00 94.50 260 ARG A O 1
ATOM 2047 N N . ALA A 1 261 ? 17.797 0.914 -20.730 1.00 93.88 261 ALA A N 1
ATOM 2048 C CA . ALA A 1 261 ? 18.198 0.079 -19.610 1.00 93.88 261 ALA A CA 1
ATOM 2049 C C . ALA A 1 261 ? 19.685 -0.327 -19.696 1.00 93.88 261 ALA A C 1
ATOM 2051 O O . ALA A 1 261 ? 20.408 -0.247 -18.702 1.00 93.88 261 ALA A O 1
ATOM 2052 N N . LEU A 1 262 ? 20.160 -0.680 -20.897 1.00 95.81 262 LEU A N 1
ATOM 2053 C CA . LEU A 1 262 ? 21.573 -0.945 -21.174 1.00 95.81 262 LEU A CA 1
ATOM 2054 C C . LEU A 1 262 ? 22.452 0.277 -20.877 1.00 95.81 262 LEU A C 1
ATOM 2056 O O . LEU A 1 262 ? 23.434 0.160 -20.145 1.00 95.81 262 LEU A O 1
ATOM 2060 N N . SER A 1 263 ? 22.079 1.446 -21.397 1.00 95.81 263 SER A N 1
ATOM 2061 C CA . SER A 1 263 ? 22.811 2.691 -21.161 1.00 95.81 263 SER A CA 1
ATOM 2062 C C . SER A 1 263 ? 22.844 3.053 -19.673 1.00 95.81 263 SER A C 1
ATOM 2064 O O . SER A 1 263 ? 23.914 3.317 -19.130 1.00 95.81 263 SER A O 1
ATOM 2066 N N . ARG A 1 264 ? 21.704 2.960 -18.975 1.00 93.19 264 ARG A N 1
ATOM 2067 C CA . ARG A 1 264 ? 21.581 3.305 -17.551 1.00 93.19 264 ARG A CA 1
ATOM 2068 C C . ARG A 1 264 ? 22.480 2.466 -16.645 1.00 93.19 264 ARG A C 1
ATOM 2070 O O . ARG A 1 264 ? 23.084 3.017 -15.732 1.00 93.19 264 ARG A O 1
ATOM 2077 N N . TRP A 1 265 ? 22.520 1.146 -16.836 1.00 92.88 265 TRP A N 1
ATOM 2078 C CA . TRP A 1 265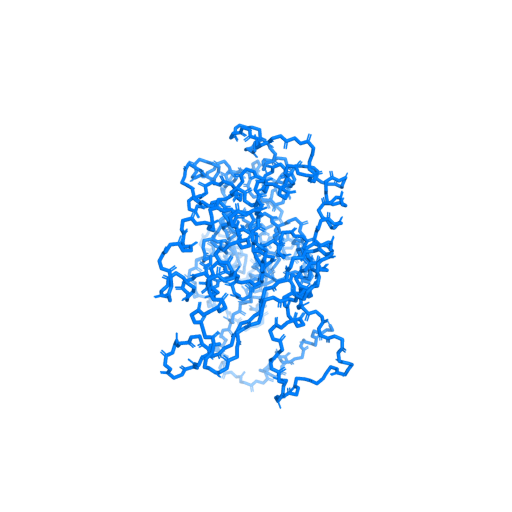 ? 23.224 0.249 -15.906 1.00 92.88 265 TRP A CA 1
ATOM 2079 C C . TRP A 1 265 ? 24.621 -0.158 -16.361 1.00 92.88 265 TRP A C 1
ATOM 2081 O O . TRP A 1 265 ? 25.435 -0.531 -15.522 1.00 92.88 265 TRP A O 1
ATOM 2091 N N . PHE A 1 266 ? 24.904 -0.095 -17.662 1.00 93.94 266 PHE A N 1
ATOM 2092 C CA . PHE A 1 266 ? 26.170 -0.565 -18.225 1.00 93.94 266 PHE A CA 1
ATOM 2093 C C . PHE A 1 266 ? 26.907 0.492 -19.058 1.00 93.94 266 PHE A C 1
ATOM 2095 O O . PHE A 1 266 ? 28.029 0.234 -19.481 1.00 93.94 266 PHE A O 1
ATOM 2102 N N . GLY A 1 267 ? 26.316 1.667 -19.302 1.00 94.50 267 GLY A N 1
ATOM 2103 C CA . GLY A 1 267 ? 26.967 2.768 -20.022 1.00 94.50 267 GLY A CA 1
ATOM 2104 C C . GLY A 1 267 ? 27.138 2.546 -21.527 1.00 94.50 267 GLY A C 1
ATOM 2105 O O . GLY A 1 267 ? 27.829 3.326 -22.175 1.00 94.50 267 GLY A O 1
ATOM 2106 N N . PHE A 1 268 ? 26.532 1.502 -22.102 1.00 94.12 268 PHE A N 1
ATOM 2107 C CA . PHE A 1 268 ? 26.618 1.230 -23.540 1.00 94.12 268 PHE A CA 1
ATOM 2108 C C . PHE A 1 268 ? 25.452 1.858 -24.308 1.00 94.12 268 PHE A C 1
ATOM 2110 O O . PHE A 1 268 ? 24.301 1.784 -23.883 1.00 94.12 268 PHE A O 1
ATOM 2117 N N . GLU A 1 269 ? 25.744 2.417 -25.481 1.00 91.62 269 GLU A N 1
ATOM 2118 C CA . GLU A 1 269 ? 24.738 3.034 -26.358 1.00 91.62 269 GLU A CA 1
ATOM 2119 C C . GLU A 1 269 ? 23.912 2.006 -27.147 1.00 91.62 269 GLU A C 1
ATOM 2121 O O . GLU A 1 269 ? 22.782 2.281 -27.549 1.00 91.62 269 GLU A O 1
ATOM 2126 N N . ALA A 1 270 ? 24.465 0.812 -27.380 1.00 94.25 270 ALA A N 1
ATOM 2127 C CA . ALA A 1 270 ? 23.820 -0.229 -28.170 1.00 94.25 270 ALA A CA 1
ATOM 2128 C C . ALA A 1 270 ? 24.258 -1.638 -27.754 1.00 94.25 270 ALA A C 1
ATOM 2130 O O . ALA A 1 270 ? 25.375 -1.858 -27.278 1.00 94.25 270 ALA A O 1
ATOM 2131 N N . PHE A 1 271 ? 23.376 -2.609 -27.993 1.00 94.94 271 PHE A N 1
ATOM 2132 C CA . PHE A 1 271 ? 23.701 -4.030 -27.903 1.00 94.94 271 PHE A CA 1
ATOM 2133 C C . PHE A 1 271 ? 24.691 -4.443 -28.999 1.00 94.94 271 PHE A C 1
ATOM 2135 O O . PHE A 1 271 ? 24.863 -3.753 -30.008 1.00 94.94 271 PHE A O 1
ATOM 2142 N N . ARG A 1 272 ? 25.342 -5.600 -28.828 1.00 92.44 272 ARG A N 1
ATOM 2143 C CA . ARG A 1 272 ? 26.264 -6.122 -29.845 1.00 92.44 272 ARG A CA 1
ATOM 2144 C C . ARG A 1 272 ? 25.527 -6.367 -31.154 1.00 92.44 272 ARG A C 1
ATOM 2146 O O . ARG A 1 272 ? 24.515 -7.053 -31.172 1.00 92.44 272 ARG A O 1
ATOM 2153 N N . ARG A 1 273 ? 26.096 -5.876 -32.258 1.00 91.19 273 ARG A N 1
ATOM 2154 C CA . ARG A 1 273 ? 25.492 -5.962 -33.598 1.00 91.19 273 ARG A CA 1
ATOM 2155 C C . ARG A 1 273 ? 25.259 -7.387 -34.102 1.00 91.19 273 ARG A C 1
ATOM 2157 O O . ARG A 1 273 ? 24.464 -7.551 -35.009 1.00 91.19 273 ARG A O 1
ATOM 2164 N N . GLN A 1 274 ? 25.969 -8.382 -33.574 1.00 91.00 274 GLN A N 1
ATOM 2165 C CA . GLN A 1 274 ? 25.852 -9.783 -33.975 1.00 91.00 274 GLN A CA 1
ATOM 2166 C C . GLN A 1 274 ? 25.880 -10.701 -32.739 1.00 91.00 274 GLN A C 1
ATOM 2168 O O . GLN A 1 274 ? 26.581 -10.381 -31.768 1.00 91.00 274 GLN A O 1
ATOM 2173 N N . PRO A 1 275 ? 25.195 -11.860 -32.774 1.00 91.25 275 PRO A N 1
ATOM 2174 C CA . PRO A 1 275 ? 24.294 -12.306 -33.844 1.00 91.25 275 PRO A CA 1
ATOM 2175 C C . PRO A 1 275 ? 22.993 -11.487 -33.894 1.00 91.25 275 PRO A C 1
ATOM 2177 O O . PRO A 1 275 ? 22.608 -10.878 -32.892 1.00 91.25 275 PRO A O 1
ATOM 2180 N N . VAL A 1 276 ? 22.333 -11.483 -35.050 1.00 92.69 276 VAL A N 1
ATOM 2181 C CA . VAL A 1 276 ? 20.998 -10.899 -35.258 1.00 92.69 276 VAL A CA 1
ATOM 2182 C C . VAL A 1 276 ? 19.936 -11.981 -35.423 1.00 92.69 276 VAL A C 1
ATOM 2184 O O . VAL A 1 276 ? 20.262 -13.139 -35.679 1.00 92.69 276 VAL A O 1
ATOM 2187 N N . ASP A 1 277 ? 18.676 -11.603 -35.255 1.00 88.88 277 ASP A N 1
ATOM 2188 C CA . ASP A 1 277 ? 17.537 -12.425 -35.653 1.00 88.88 277 ASP A CA 1
ATOM 2189 C C . ASP A 1 277 ? 17.195 -12.282 -37.150 1.00 88.88 277 ASP A C 1
ATOM 2191 O O . ASP A 1 277 ? 17.848 -11.536 -37.883 1.00 88.88 277 ASP A O 1
ATOM 2195 N N . ASP A 1 278 ? 16.140 -12.974 -37.592 1.00 90.06 278 ASP A N 1
ATOM 2196 C CA . ASP A 1 278 ? 15.661 -12.966 -38.985 1.00 90.06 278 ASP A CA 1
ATOM 2197 C C . ASP A 1 278 ? 15.274 -11.566 -39.498 1.00 90.06 278 ASP A C 1
ATOM 2199 O O . ASP A 1 278 ? 15.237 -11.331 -40.703 1.00 90.06 278 ASP A O 1
ATOM 2203 N N . MET A 1 279 ? 15.006 -10.623 -38.589 1.00 90.94 279 MET A N 1
ATOM 2204 C CA . MET A 1 279 ? 14.640 -9.237 -38.892 1.00 90.94 279 MET A CA 1
ATOM 2205 C C . MET A 1 279 ? 15.838 -8.279 -38.772 1.00 90.94 279 MET A C 1
ATOM 2207 O O . MET A 1 279 ? 15.671 -7.061 -38.852 1.00 90.94 279 MET A O 1
ATOM 2211 N N . GLY A 1 280 ? 17.051 -8.801 -38.563 1.00 92.44 280 GLY A N 1
ATOM 2212 C CA . GLY A 1 280 ? 18.273 -8.011 -38.425 1.00 92.44 280 GLY A CA 1
ATOM 2213 C C . GLY A 1 280 ? 18.430 -7.311 -37.070 1.00 92.44 280 GLY A C 1
ATOM 2214 O O . GLY A 1 280 ? 19.336 -6.490 -36.911 1.00 92.44 280 GLY A O 1
ATOM 2215 N N . ARG A 1 281 ? 17.587 -7.616 -36.074 1.00 93.25 281 ARG A N 1
ATOM 2216 C CA . ARG A 1 281 ? 17.693 -7.045 -34.726 1.00 93.25 281 ARG A CA 1
ATOM 2217 C C . ARG A 1 281 ? 18.764 -7.792 -33.924 1.00 93.25 281 ARG A C 1
ATOM 2219 O O . ARG A 1 281 ? 18.764 -9.023 -33.929 1.00 93.25 281 ARG A O 1
ATOM 2226 N N . PRO A 1 282 ? 19.648 -7.096 -33.181 1.00 94.56 282 PRO A N 1
ATOM 2227 C CA . PRO A 1 282 ? 20.585 -7.736 -32.262 1.00 94.56 282 PRO A CA 1
ATOM 2228 C C . PRO A 1 282 ? 19.906 -8.748 -31.337 1.00 94.56 282 PRO A C 1
ATOM 2230 O O . PRO A 1 282 ? 18.977 -8.405 -30.603 1.00 94.56 282 PRO A O 1
ATOM 2233 N N . LEU A 1 283 ? 20.404 -9.985 -31.308 1.00 93.12 283 LEU A N 1
ATOM 2234 C CA . LEU A 1 283 ? 19.767 -11.056 -30.542 1.00 93.12 283 LEU A CA 1
ATOM 2235 C C . LEU A 1 283 ? 19.786 -10.770 -29.032 1.00 93.12 283 LEU A C 1
ATOM 2237 O O . LEU A 1 283 ? 18.832 -11.100 -28.333 1.00 93.12 283 LEU A O 1
ATOM 2241 N N . GLN A 1 284 ? 20.830 -10.097 -28.529 1.00 94.44 284 GLN A N 1
ATOM 2242 C CA . GLN A 1 284 ? 20.862 -9.628 -27.138 1.00 94.44 284 GLN A CA 1
ATOM 2243 C C . GLN A 1 284 ? 19.713 -8.661 -26.835 1.00 94.44 284 GLN A C 1
ATOM 2245 O O . GLN A 1 284 ? 19.062 -8.795 -25.804 1.00 94.44 284 GLN A O 1
ATOM 2250 N N . GLU A 1 285 ? 19.468 -7.699 -27.730 1.00 95.19 285 GLU A N 1
ATOM 2251 C CA . GLU A 1 285 ? 18.403 -6.712 -27.559 1.00 95.19 285 GLU A CA 1
ATOM 2252 C C . GLU A 1 285 ? 17.047 -7.404 -27.522 1.00 95.19 285 GLU A C 1
ATOM 2254 O O . GLU A 1 285 ? 16.268 -7.150 -26.612 1.00 95.19 285 GLU A O 1
ATOM 2259 N N . ARG A 1 286 ? 16.798 -8.329 -28.457 1.00 93.38 286 ARG A N 1
ATOM 2260 C CA . ARG A 1 286 ? 15.556 -9.102 -28.498 1.00 93.38 286 ARG A CA 1
ATOM 2261 C C . ARG A 1 286 ? 15.347 -9.923 -27.227 1.00 93.38 286 ARG A C 1
ATOM 2263 O O . ARG A 1 286 ? 14.273 -9.863 -26.648 1.00 93.38 286 ARG A O 1
ATOM 2270 N N . ILE A 1 287 ? 16.365 -10.645 -26.757 1.00 93.38 287 ILE A N 1
ATOM 2271 C CA . ILE A 1 287 ? 16.275 -11.440 -25.519 1.00 93.38 287 ILE A CA 1
ATOM 2272 C C . ILE A 1 287 ? 15.929 -10.546 -24.321 1.00 93.38 287 ILE A C 1
ATOM 2274 O O . ILE A 1 287 ? 15.049 -10.888 -23.534 1.00 93.38 287 ILE A O 1
ATOM 2278 N N . VAL A 1 288 ? 16.606 -9.402 -24.184 1.00 94.12 288 VAL A N 1
ATOM 2279 C CA . VAL A 1 288 ? 16.342 -8.451 -23.096 1.00 94.12 288 VAL A CA 1
ATOM 2280 C C . VAL A 1 288 ? 14.934 -7.876 -23.198 1.00 94.12 288 VAL A C 1
ATOM 2282 O O . VAL A 1 288 ? 14.240 -7.818 -22.188 1.00 94.12 288 VAL A O 1
ATOM 2285 N N . ASP A 1 289 ? 14.516 -7.472 -24.394 1.00 93.44 289 ASP A N 1
ATOM 2286 C CA . ASP A 1 289 ? 13.205 -6.882 -24.649 1.00 93.44 289 ASP A CA 1
ATOM 2287 C C . ASP A 1 289 ? 12.072 -7.851 -24.285 1.00 93.44 289 ASP A C 1
ATOM 2289 O O . ASP A 1 289 ? 11.212 -7.533 -23.467 1.00 93.44 289 ASP A O 1
ATOM 2293 N N . GLU A 1 290 ? 12.128 -9.082 -24.795 1.00 92.38 290 GLU A N 1
ATOM 2294 C CA . GLU A 1 290 ? 11.147 -10.135 -24.507 1.00 92.38 290 GLU A CA 1
ATOM 2295 C C . GLU A 1 290 ? 11.108 -10.478 -23.007 1.00 92.38 290 GLU A C 1
ATOM 2297 O O . GLU A 1 290 ? 10.037 -10.583 -22.400 1.00 92.38 290 GLU A O 1
ATOM 2302 N N . ALA A 1 291 ? 12.278 -10.582 -22.363 1.00 91.75 291 ALA A N 1
ATOM 2303 C CA . ALA A 1 291 ? 12.368 -10.810 -20.922 1.00 91.75 291 ALA A CA 1
ATOM 2304 C C . ALA A 1 291 ? 11.778 -9.645 -20.110 1.00 91.75 291 ALA A C 1
ATOM 2306 O O . ALA A 1 291 ? 11.102 -9.874 -19.103 1.00 91.75 291 ALA A O 1
ATOM 2307 N N . MET A 1 292 ? 12.006 -8.399 -20.535 1.00 91.00 292 MET A N 1
ATOM 2308 C CA . MET A 1 292 ? 11.443 -7.200 -19.903 1.00 91.00 292 MET A CA 1
ATOM 2309 C C . MET A 1 292 ? 9.925 -7.096 -20.088 1.00 91.00 292 MET A C 1
ATOM 2311 O O . MET A 1 292 ? 9.260 -6.541 -19.214 1.00 91.00 292 MET A O 1
ATOM 2315 N N . HIS A 1 293 ? 9.375 -7.685 -21.154 1.00 89.31 293 HIS A N 1
ATOM 2316 C CA . HIS A 1 293 ? 7.935 -7.877 -21.357 1.00 89.31 293 HIS A CA 1
ATOM 2317 C C . HIS A 1 293 ? 7.364 -9.085 -20.591 1.00 89.31 293 HIS A C 1
ATOM 2319 O O . HIS A 1 293 ? 6.160 -9.342 -20.631 1.00 89.31 293 HIS A O 1
ATOM 2325 N N . GLY A 1 294 ? 8.202 -9.814 -19.848 1.00 87.31 294 GLY A N 1
ATOM 2326 C CA . GLY A 1 294 ? 7.791 -10.951 -19.031 1.00 87.31 294 GLY A CA 1
ATOM 2327 C C . GLY A 1 294 ? 7.517 -12.228 -19.825 1.00 87.31 294 GLY A C 1
ATOM 2328 O O . GLY A 1 294 ? 6.848 -13.120 -19.296 1.00 87.31 294 GLY A O 1
ATOM 2329 N N . GLN A 1 295 ? 8.017 -12.326 -21.060 1.00 88.56 295 GLN A N 1
ATOM 2330 C CA . GLN A 1 295 ? 7.906 -13.531 -21.877 1.00 88.56 295 GLN A CA 1
ATOM 2331 C C . GLN A 1 295 ? 8.840 -14.634 -21.373 1.00 88.56 295 GLN A C 1
ATOM 2333 O O . GLN A 1 295 ? 9.921 -14.382 -20.835 1.00 88.56 295 GLN A O 1
ATOM 2338 N N . SER A 1 296 ? 8.417 -15.885 -21.559 1.00 87.31 296 SER A N 1
ATOM 2339 C CA . SER A 1 296 ? 9.271 -17.047 -21.294 1.00 87.31 296 SER A CA 1
ATOM 2340 C C . SER A 1 296 ? 10.165 -17.293 -22.505 1.00 87.31 296 SER A C 1
ATOM 2342 O O . SER A 1 296 ? 9.656 -17.529 -23.597 1.00 87.31 296 SER A O 1
ATOM 2344 N N . ILE A 1 297 ? 11.485 -17.244 -22.319 1.00 87.62 297 ILE A N 1
ATOM 2345 C CA . ILE A 1 297 ? 12.454 -17.296 -23.422 1.00 87.62 297 ILE A CA 1
ATOM 2346 C C . ILE A 1 297 ? 13.572 -18.309 -23.173 1.00 87.62 297 ILE A C 1
ATOM 2348 O O . ILE A 1 297 ? 14.032 -18.485 -22.045 1.00 87.62 297 ILE A O 1
ATOM 2352 N N . LEU A 1 298 ? 14.054 -18.925 -24.255 1.00 85.62 298 LEU A N 1
ATOM 2353 C CA . LEU A 1 298 ? 15.285 -19.713 -24.294 1.00 85.62 298 LEU A CA 1
ATOM 2354 C C . LEU A 1 298 ? 16.272 -19.024 -25.241 1.00 85.62 298 LEU A C 1
ATOM 2356 O O . LEU A 1 298 ? 16.163 -19.135 -26.459 1.00 85.62 298 LEU A O 1
ATOM 2360 N N . GLY A 1 299 ? 17.231 -18.290 -24.678 1.00 83.31 299 GLY A N 1
ATOM 2361 C CA . GLY A 1 299 ? 18.272 -17.613 -25.450 1.00 83.31 299 GLY A CA 1
ATOM 2362 C C . GLY A 1 299 ? 19.505 -18.496 -25.631 1.00 83.31 299 GLY A C 1
ATOM 2363 O O . GLY A 1 299 ? 20.231 -18.739 -24.668 1.00 83.31 299 GLY A O 1
ATOM 2364 N N . ILE A 1 300 ? 19.781 -18.939 -26.860 1.00 84.06 300 ILE A N 1
ATOM 2365 C CA . ILE A 1 300 ? 21.019 -19.655 -27.198 1.00 84.06 300 ILE A CA 1
ATOM 2366 C C . ILE A 1 300 ? 21.995 -18.663 -27.827 1.00 84.06 300 ILE A C 1
ATOM 2368 O O . ILE A 1 300 ? 21.770 -18.142 -28.914 1.00 84.06 300 ILE A O 1
ATOM 2372 N N . LEU A 1 301 ? 23.093 -18.398 -27.125 1.00 84.56 301 LEU A N 1
ATOM 2373 C CA . LEU A 1 301 ? 24.106 -17.428 -27.533 1.00 84.56 301 LEU A CA 1
ATOM 2374 C C . LEU A 1 301 ? 25.501 -18.075 -27.503 1.00 84.56 301 LEU A C 1
ATOM 2376 O O . LEU A 1 301 ? 25.826 -18.745 -26.512 1.00 84.56 301 LEU A O 1
ATOM 2380 N N . PRO A 1 302 ? 26.366 -17.848 -28.514 1.00 82.88 302 PRO A N 1
ATOM 2381 C CA . PRO A 1 302 ? 27.744 -18.346 -28.500 1.00 82.88 302 PRO A CA 1
ATOM 2382 C C . PRO A 1 302 ? 28.555 -17.803 -27.315 1.00 82.88 302 PRO A C 1
ATOM 2384 O O . PRO A 1 302 ? 28.183 -16.828 -26.657 1.00 82.88 302 PRO A O 1
ATOM 2387 N N . THR A 1 303 ? 29.661 -18.451 -26.957 1.00 79.88 303 THR A N 1
ATOM 2388 C CA . THR A 1 303 ? 30.556 -17.935 -25.902 1.00 79.88 303 THR A CA 1
ATOM 2389 C C . THR A 1 303 ? 31.179 -16.605 -26.332 1.00 79.88 303 THR A C 1
ATOM 2391 O O . THR A 1 303 ? 31.419 -16.382 -27.512 1.00 79.88 303 THR A O 1
ATOM 2394 N N . GLY A 1 304 ? 31.384 -15.685 -25.384 1.00 77.75 304 GLY A N 1
ATOM 2395 C CA . GLY A 1 304 ? 31.970 -14.366 -25.663 1.00 77.75 304 GLY A CA 1
ATOM 2396 C C . GLY A 1 304 ? 31.003 -13.312 -26.223 1.00 77.75 304 GLY A C 1
ATOM 2397 O O . GLY A 1 304 ? 31.393 -12.155 -26.361 1.00 77.75 304 GLY A O 1
ATOM 2398 N N . THR A 1 305 ? 29.733 -13.647 -26.476 1.00 78.12 305 THR A N 1
ATOM 2399 C CA . THR A 1 305 ? 28.729 -12.684 -26.976 1.00 78.12 305 THR A CA 1
ATOM 2400 C C . THR A 1 305 ? 28.051 -11.854 -25.885 1.00 78.12 305 THR A C 1
ATOM 2402 O O . THR A 1 305 ? 27.092 -11.155 -26.175 1.00 78.12 305 THR A O 1
ATOM 2405 N N . GLY A 1 306 ? 28.530 -11.892 -24.636 1.00 81.25 306 GLY A N 1
ATOM 2406 C CA . GLY A 1 306 ? 27.973 -11.079 -23.547 1.00 81.25 306 GLY A CA 1
ATOM 2407 C C . GLY A 1 306 ? 26.607 -11.562 -23.048 1.00 81.25 306 GLY A C 1
ATOM 2408 O O . GLY A 1 306 ? 25.688 -10.764 -22.882 1.00 81.25 306 GLY A O 1
ATOM 2409 N N . LYS A 1 307 ? 26.466 -12.870 -22.804 1.00 88.19 307 LYS A N 1
ATOM 2410 C CA . LYS A 1 307 ? 25.234 -13.487 -22.276 1.00 88.19 307 LYS A CA 1
ATOM 2411 C C . LYS A 1 307 ? 24.750 -12.875 -20.956 1.00 88.19 307 LYS A C 1
ATOM 2413 O O . LYS A 1 307 ? 23.549 -12.834 -20.718 1.00 88.19 307 LYS A O 1
ATOM 2418 N N . SER A 1 308 ? 25.670 -12.369 -20.135 1.00 89.50 308 SER A N 1
ATOM 2419 C CA . SER A 1 308 ? 25.375 -11.821 -18.809 1.00 89.50 308 SER A CA 1
ATOM 2420 C C . SER A 1 308 ? 24.358 -10.684 -18.825 1.00 89.50 308 SER A C 1
ATOM 2422 O O . SER A 1 308 ? 23.375 -10.697 -18.084 1.00 89.50 308 SER A O 1
ATOM 2424 N N . VAL A 1 309 ? 24.540 -9.745 -19.751 1.00 90.81 309 VAL A N 1
ATOM 2425 C CA . VAL A 1 309 ? 23.667 -8.579 -19.928 1.00 90.81 309 VAL A CA 1
ATOM 2426 C C . VAL A 1 309 ? 22.215 -8.997 -20.194 1.00 90.81 309 VAL A C 1
ATOM 2428 O O . VAL A 1 309 ? 21.289 -8.334 -19.728 1.00 90.81 309 VAL A O 1
ATOM 2431 N N . CYS A 1 310 ? 22.013 -10.136 -20.864 1.00 91.19 310 CYS A N 1
ATOM 2432 C CA . CYS A 1 310 ? 20.696 -10.619 -21.272 1.00 91.19 310 CYS A CA 1
ATOM 2433 C C . CYS A 1 310 ? 19.793 -11.036 -20.101 1.00 91.19 310 CYS A C 1
ATOM 2435 O O . CYS A 1 310 ? 18.577 -11.011 -20.245 1.00 91.19 310 CYS A O 1
ATOM 2437 N N . TYR A 1 311 ? 20.362 -11.388 -18.943 1.00 87.75 311 TYR A N 1
ATOM 2438 C CA . TYR A 1 311 ? 19.597 -11.702 -17.729 1.00 87.75 311 TYR A CA 1
ATOM 2439 C C . TYR A 1 311 ? 19.802 -10.675 -16.607 1.00 87.75 311 TYR A C 1
ATOM 2441 O O . TYR A 1 311 ? 18.952 -10.560 -15.722 1.00 87.75 311 TYR A O 1
ATOM 2449 N N . GLN A 1 312 ? 20.897 -9.907 -16.636 1.00 91.88 312 GLN A N 1
ATOM 2450 C CA . GLN A 1 312 ? 21.148 -8.839 -15.665 1.00 91.88 312 GLN A CA 1
ATOM 2451 C C . GLN A 1 312 ? 20.215 -7.645 -15.883 1.00 91.88 312 GLN A C 1
ATOM 2453 O O . GLN A 1 312 ? 19.604 -7.188 -14.919 1.00 91.88 312 GLN A O 1
ATOM 2458 N N . ILE A 1 313 ? 20.056 -7.171 -17.127 1.00 93.44 313 ILE A N 1
ATOM 2459 C CA . ILE A 1 313 ? 19.175 -6.030 -17.426 1.00 93.44 313 ILE A CA 1
ATOM 2460 C C . ILE A 1 313 ? 17.726 -6.325 -17.007 1.00 93.44 313 ILE A C 1
ATOM 2462 O O . ILE A 1 313 ? 17.175 -5.531 -16.243 1.00 93.44 313 ILE A O 1
ATOM 2466 N N . PRO A 1 314 ? 17.098 -7.454 -17.399 1.00 92.69 314 PRO A N 1
ATOM 2467 C CA . PRO A 1 314 ? 15.734 -7.747 -16.962 1.00 92.69 314 PRO A CA 1
ATOM 2468 C C . PRO A 1 314 ? 15.602 -7.863 -15.439 1.00 92.69 314 PRO A C 1
ATOM 2470 O O . PRO A 1 314 ? 14.622 -7.378 -14.876 1.00 92.69 314 PRO A O 1
ATOM 2473 N N . ALA A 1 315 ? 16.594 -8.445 -14.752 1.00 90.69 315 ALA A N 1
ATOM 2474 C CA . ALA A 1 315 ? 16.573 -8.572 -13.295 1.00 90.69 315 ALA A CA 1
ATOM 2475 C C . ALA A 1 315 ? 16.623 -7.209 -12.583 1.00 90.69 315 ALA A C 1
ATOM 2477 O O . ALA A 1 315 ? 15.810 -6.960 -11.690 1.00 90.69 315 ALA A O 1
ATOM 2478 N N . LEU A 1 316 ? 17.530 -6.321 -13.004 1.00 91.00 316 LEU A N 1
ATOM 2479 C CA . LEU A 1 316 ? 17.642 -4.952 -12.486 1.00 91.00 316 LEU A CA 1
ATOM 2480 C C . LEU A 1 316 ? 16.387 -4.132 -12.803 1.00 91.00 316 LEU A C 1
ATOM 2482 O O . LEU A 1 316 ? 15.855 -3.448 -11.933 1.00 91.00 316 LEU A O 1
ATOM 2486 N N . SER A 1 317 ? 15.867 -4.264 -14.025 1.00 90.88 317 SER A N 1
ATOM 2487 C CA . SER A 1 317 ? 14.636 -3.606 -14.470 1.00 90.88 317 SER A CA 1
ATOM 2488 C C . SER A 1 317 ? 13.438 -4.011 -13.629 1.00 90.88 317 SER A C 1
ATOM 2490 O O . SER A 1 317 ? 12.673 -3.161 -13.172 1.00 90.88 317 SER A O 1
ATOM 2492 N N . LYS A 1 318 ? 13.296 -5.306 -13.354 1.00 89.62 318 LYS A N 1
ATOM 2493 C CA . LYS A 1 318 ? 12.211 -5.818 -12.525 1.00 89.62 318 LYS A CA 1
ATOM 2494 C C . LYS A 1 318 ? 12.310 -5.331 -11.082 1.00 89.62 318 LYS A C 1
ATOM 2496 O O . LYS A 1 318 ? 11.288 -4.949 -10.505 1.00 89.62 318 LYS A O 1
ATOM 2501 N N . PHE A 1 319 ? 13.518 -5.298 -10.521 1.00 87.38 319 PHE A N 1
ATOM 2502 C CA . PHE A 1 319 ? 13.759 -4.768 -9.182 1.00 87.38 319 PHE A CA 1
ATOM 2503 C C . PHE A 1 319 ? 13.417 -3.271 -9.093 1.00 87.38 319 PHE A C 1
ATOM 2505 O O . PHE A 1 319 ? 12.631 -2.885 -8.237 1.00 87.38 319 PHE A O 1
ATOM 2512 N N . ASP A 1 320 ? 13.885 -2.443 -10.030 1.00 87.69 320 ASP A N 1
ATOM 2513 C CA . ASP A 1 320 ? 13.579 -1.000 -10.085 1.00 87.69 320 ASP A CA 1
ATOM 2514 C C . ASP A 1 320 ? 12.066 -0.718 -10.247 1.00 87.69 320 ASP A C 1
ATOM 2516 O O . ASP A 1 320 ? 11.484 0.183 -9.630 1.00 87.69 320 ASP A O 1
ATOM 2520 N N . LYS A 1 321 ? 11.375 -1.527 -11.059 1.00 90.38 321 LYS A N 1
ATOM 2521 C CA . LYS A 1 321 ? 9.940 -1.348 -11.316 1.00 90.38 321 LYS A CA 1
ATOM 2522 C C . LYS A 1 321 ? 9.050 -1.858 -10.183 1.00 90.38 321 LYS A C 1
ATOM 2524 O O . LYS A 1 321 ? 7.997 -1.263 -9.966 1.00 90.38 321 LYS A O 1
ATOM 2529 N N . THR A 1 322 ? 9.428 -2.926 -9.476 1.00 88.56 322 THR A N 1
ATOM 2530 C CA . THR A 1 322 ? 8.506 -3.654 -8.572 1.00 88.56 322 THR A CA 1
ATOM 2531 C C . THR A 1 322 ? 9.082 -4.058 -7.212 1.00 88.56 322 THR A C 1
ATOM 2533 O O . THR A 1 322 ? 8.362 -4.637 -6.402 1.00 88.56 322 THR A O 1
ATOM 2536 N N . GLY A 1 323 ? 10.373 -3.834 -6.965 1.00 82.50 323 GLY A N 1
ATOM 2537 C CA . GLY A 1 323 ? 11.084 -4.339 -5.785 1.00 82.50 323 GLY A CA 1
ATOM 2538 C C . GLY A 1 323 ? 11.267 -5.863 -5.768 1.00 82.50 323 GLY A C 1
ATOM 2539 O O . GLY A 1 323 ? 11.726 -6.423 -4.773 1.00 82.50 323 GLY A O 1
ATOM 2540 N N . ALA A 1 324 ? 10.893 -6.572 -6.840 1.00 79.75 324 ALA A N 1
ATOM 2541 C CA . ALA A 1 324 ? 10.989 -8.025 -6.900 1.00 79.75 324 ALA A CA 1
ATOM 2542 C C . ALA A 1 324 ? 12.405 -8.492 -7.269 1.00 79.75 324 ALA A C 1
ATOM 2544 O O . ALA A 1 324 ? 12.999 -8.031 -8.243 1.00 79.75 324 ALA A O 1
ATOM 2545 N N . LEU A 1 325 ? 12.907 -9.484 -6.531 1.00 68.94 325 LEU A N 1
ATOM 2546 C CA . LEU A 1 325 ? 14.137 -10.195 -6.871 1.00 68.94 325 LEU A CA 1
ATOM 2547 C C . LEU A 1 325 ? 13.874 -11.224 -7.976 1.00 68.94 325 LEU A C 1
ATOM 2549 O O . LEU A 1 325 ? 12.874 -11.948 -7.948 1.00 68.94 325 LEU A O 1
ATOM 2553 N N . THR A 1 326 ? 14.800 -11.322 -8.927 1.00 59.56 326 THR A N 1
ATOM 2554 C CA . THR A 1 326 ? 14.753 -12.320 -10.004 1.00 59.56 326 THR A CA 1
ATOM 2555 C C . THR A 1 326 ? 15.749 -13.437 -9.705 1.00 59.56 326 THR A C 1
ATOM 2557 O O . THR A 1 326 ? 16.909 -13.164 -9.407 1.00 59.56 326 THR A O 1
ATOM 2560 N N . ARG A 1 327 ? 15.308 -14.700 -9.775 1.00 53.22 327 ARG A N 1
ATOM 2561 C CA . ARG A 1 327 ? 16.199 -15.867 -9.728 1.00 53.22 327 ARG A CA 1
ATOM 2562 C C . ARG A 1 327 ? 16.504 -16.302 -11.157 1.00 53.22 327 ARG A C 1
ATOM 2564 O O . ARG A 1 327 ? 15.587 -16.700 -11.866 1.00 53.22 327 ARG A O 1
ATOM 2571 N N . ASN A 1 328 ? 17.772 -16.231 -11.547 1.00 53.56 328 ASN A N 1
ATOM 2572 C CA . ASN A 1 328 ? 18.254 -16.703 -12.842 1.00 53.56 328 ASN A CA 1
ATOM 2573 C C . ASN A 1 328 ? 19.011 -18.020 -12.644 1.00 53.56 328 ASN A C 1
ATOM 2575 O O . ASN A 1 328 ? 19.810 -18.133 -11.715 1.00 53.56 328 ASN A O 1
ATOM 2579 N N . VAL A 1 329 ? 18.760 -19.001 -13.509 1.00 49.19 329 VAL A N 1
ATOM 2580 C CA . VAL A 1 329 ? 19.499 -20.269 -13.545 1.00 49.19 329 VAL A CA 1
ATOM 2581 C C . VAL A 1 329 ? 20.280 -20.304 -14.853 1.00 49.19 329 VAL A C 1
ATOM 2583 O O . VAL A 1 329 ? 19.682 -20.273 -15.926 1.00 49.19 329 VAL A O 1
ATOM 2586 N N . GLU A 1 330 ? 21.609 -20.334 -14.767 1.00 45.78 330 GLU A N 1
ATOM 2587 C CA . GLU A 1 330 ? 22.497 -20.441 -15.926 1.00 45.78 330 GLU A CA 1
ATOM 2588 C C . GLU A 1 330 ? 23.069 -21.859 -16.016 1.00 45.78 330 GLU A C 1
ATOM 2590 O O . GLU A 1 330 ? 23.637 -22.374 -15.053 1.00 45.78 330 GLU A O 1
ATOM 2595 N N . PHE A 1 331 ? 22.958 -22.474 -17.192 1.00 42.06 331 PHE A N 1
ATOM 2596 C CA . PHE A 1 331 ? 23.642 -23.723 -17.509 1.00 42.06 331 PHE A CA 1
ATOM 2597 C C . PHE A 1 331 ? 24.866 -23.417 -18.376 1.00 42.06 331 PHE A C 1
ATOM 2599 O O . PHE A 1 331 ? 24.753 -23.199 -19.582 1.00 42.06 331 PHE A O 1
ATOM 2606 N N . ALA A 1 332 ? 26.050 -23.403 -17.763 1.00 44.06 332 ALA A N 1
ATOM 2607 C CA . ALA A 1 332 ? 27.320 -23.292 -18.473 1.00 44.06 332 ALA A CA 1
ATOM 2608 C C . ALA A 1 332 ? 27.972 -24.678 -18.598 1.00 44.06 332 ALA A C 1
ATOM 2610 O O . ALA A 1 332 ? 28.145 -25.378 -17.605 1.00 44.06 332 ALA A O 1
ATOM 2611 N N . ARG A 1 333 ? 28.387 -25.067 -19.813 1.00 40.81 333 ARG A N 1
ATOM 2612 C CA . ARG A 1 333 ? 29.108 -26.335 -20.056 1.00 40.81 333 ARG A CA 1
ATOM 2613 C C . ARG A 1 333 ? 30.533 -26.367 -19.477 1.00 40.81 333 ARG A C 1
ATOM 2615 O O . ARG A 1 333 ? 31.109 -27.441 -19.437 1.00 40.81 333 ARG A O 1
ATOM 2622 N N . ASN A 1 334 ? 31.070 -25.237 -19.000 1.00 40.41 334 ASN A N 1
ATOM 2623 C CA . ASN A 1 334 ? 32.357 -25.146 -18.301 1.00 40.41 334 ASN A CA 1
ATOM 2624 C C . ASN A 1 334 ? 32.214 -24.253 -17.057 1.00 40.41 334 ASN A C 1
ATOM 2626 O O . ASN A 1 334 ? 32.021 -23.040 -17.159 1.00 40.41 334 ASN A O 1
ATOM 2630 N N . ALA A 1 335 ? 32.286 -24.871 -15.879 1.00 38.56 335 ALA A N 1
ATOM 2631 C CA . ALA A 1 335 ? 32.126 -24.231 -14.581 1.00 38.56 335 ALA A CA 1
ATOM 2632 C C . ALA A 1 335 ? 33.451 -23.624 -14.092 1.00 38.56 335 ALA A C 1
ATOM 2634 O O . ALA A 1 335 ? 34.244 -24.308 -13.457 1.00 38.56 335 ALA A O 1
ATOM 2635 N N . GLN A 1 336 ? 33.685 -22.336 -14.353 1.00 38.19 336 GLN A N 1
ATOM 2636 C CA . GLN A 1 336 ? 34.725 -21.574 -13.635 1.00 38.19 336 GLN A CA 1
ATOM 2637 C C . GLN A 1 336 ? 34.271 -20.200 -13.113 1.00 38.19 336 GLN A C 1
ATOM 2639 O O . GLN A 1 336 ? 34.952 -19.634 -12.270 1.00 38.19 336 GLN A O 1
ATOM 2644 N N . ASN A 1 337 ? 33.082 -19.703 -13.481 1.00 38.47 337 ASN A N 1
ATOM 2645 C CA . ASN A 1 337 ? 32.626 -18.360 -13.074 1.00 38.47 337 ASN A CA 1
ATOM 2646 C C . ASN A 1 337 ? 31.406 -18.335 -12.132 1.00 38.47 337 ASN A C 1
ATOM 2648 O O . ASN A 1 337 ? 30.844 -17.271 -11.885 1.00 38.47 337 ASN A O 1
ATOM 2652 N N . LEU A 1 338 ? 31.003 -19.474 -11.553 1.00 35.47 338 LEU A N 1
ATOM 2653 C CA . LEU A 1 338 ? 29.807 -19.545 -10.696 1.00 35.47 338 LEU A CA 1
ATOM 2654 C C . LEU A 1 338 ? 29.958 -18.841 -9.325 1.00 35.47 338 LEU A C 1
ATOM 2656 O O . LEU A 1 338 ? 28.963 -18.604 -8.646 1.00 35.47 338 LEU A O 1
ATOM 2660 N N . LEU A 1 339 ? 31.179 -18.484 -8.906 1.00 28.52 339 LEU A N 1
ATOM 2661 C CA . LEU A 1 339 ? 31.459 -17.978 -7.551 1.00 28.52 339 LEU A CA 1
ATOM 2662 C C . LEU A 1 339 ? 31.345 -16.453 -7.365 1.00 28.52 339 LEU A C 1
ATOM 2664 O O . LEU A 1 339 ? 31.470 -15.979 -6.239 1.00 28.52 339 LEU A O 1
ATOM 2668 N N . GLN A 1 340 ? 31.054 -15.665 -8.406 1.00 31.08 340 GLN A N 1
ATOM 2669 C CA . GLN A 1 340 ? 30.902 -14.205 -8.249 1.00 31.08 340 GLN A CA 1
ATOM 2670 C C . GLN A 1 340 ? 29.489 -13.739 -7.849 1.00 31.08 340 GLN A C 1
ATOM 2672 O O . GLN A 1 340 ? 29.308 -12.567 -7.526 1.00 31.08 340 GLN A O 1
ATOM 2677 N N . PHE A 1 341 ? 28.487 -14.626 -7.793 1.00 37.97 341 PHE A N 1
ATOM 2678 C CA . PHE A 1 341 ? 27.087 -14.219 -7.584 1.00 37.97 341 PHE A CA 1
ATOM 2679 C C . PHE A 1 341 ? 26.655 -14.045 -6.111 1.00 37.97 341 PHE A C 1
ATOM 2681 O O . PHE A 1 341 ? 25.562 -13.549 -5.857 1.00 37.97 341 PHE A O 1
ATOM 2688 N N . LEU A 1 342 ? 27.496 -14.396 -5.127 1.00 28.38 342 LEU A N 1
ATOM 2689 C CA . LEU A 1 342 ? 27.171 -14.271 -3.690 1.00 28.38 342 LEU A CA 1
ATOM 2690 C C . LEU A 1 342 ? 27.813 -13.062 -2.982 1.00 28.38 342 LEU A C 1
ATOM 2692 O O . LEU A 1 342 ? 27.671 -12.916 -1.771 1.00 28.38 342 LEU A O 1
ATOM 2696 N N . ARG A 1 343 ? 28.491 -12.161 -3.705 1.00 24.17 343 ARG A N 1
ATOM 2697 C CA . ARG A 1 343 ? 29.042 -10.914 -3.138 1.00 24.17 343 ARG A CA 1
ATOM 2698 C C . ARG A 1 343 ? 28.334 -9.674 -3.685 1.00 24.17 343 ARG A C 1
ATOM 2700 O O . ARG A 1 343 ? 28.963 -8.805 -4.269 1.00 24.17 343 ARG A O 1
ATOM 2707 N N . TRP A 1 344 ? 27.034 -9.567 -3.436 1.00 29.12 344 TRP A N 1
ATOM 2708 C CA . TRP A 1 344 ? 26.394 -8.256 -3.310 1.00 29.12 344 TRP A CA 1
ATOM 2709 C C . TRP A 1 344 ? 25.961 -8.105 -1.858 1.00 29.12 344 TRP A C 1
ATOM 2711 O O . TRP A 1 344 ? 24.985 -8.693 -1.401 1.00 29.12 344 TRP A O 1
ATOM 2721 N N . ARG A 1 345 ? 26.803 -7.388 -1.114 1.00 22.31 345 ARG A N 1
ATOM 2722 C CA . ARG A 1 345 ? 26.583 -6.984 0.268 1.00 22.31 345 ARG A CA 1
ATOM 2723 C C . ARG A 1 345 ? 25.564 -5.843 0.209 1.00 22.31 345 ARG A C 1
ATOM 2725 O O . ARG A 1 345 ? 25.906 -4.760 -0.251 1.00 22.31 345 ARG A O 1
ATOM 2732 N N . LEU A 1 346 ? 24.321 -6.124 0.591 1.00 27.97 346 LEU A N 1
ATOM 2733 C CA . LEU A 1 346 ? 23.396 -5.092 1.056 1.00 27.97 346 LEU A CA 1
ATOM 2734 C C . LEU A 1 346 ? 24.052 -4.466 2.296 1.00 27.97 346 LEU A C 1
ATOM 2736 O O . LEU A 1 346 ? 24.394 -5.199 3.229 1.00 27.97 346 LEU A O 1
ATOM 2740 N N . VAL A 1 347 ? 24.333 -3.165 2.240 1.00 30.95 347 VAL A N 1
ATOM 2741 C CA . VAL A 1 347 ? 24.434 -2.340 3.452 1.00 30.95 347 VAL A CA 1
ATOM 2742 C C . VAL A 1 347 ? 23.016 -1.964 3.826 1.00 30.95 347 VAL A C 1
ATOM 2744 O O . VAL A 1 347 ? 22.256 -1.705 2.867 1.00 30.95 347 VAL A O 1
#

Sequence (347 aa):
MDPKTARIFAFAAVQRGETPPILSRKGDLEGALDRLEAAVANNDHLIGHNILRHDLPHLAAARPRLAMLFGAPIDTLWLNPLAFPRNPYHHLVKHYHDGRLQAGHVNNPELDARLVFQVLENQLNAFHDLQRAEPDALTAYHFLATRQEASAGFDAVFSLVRSAPVPSGRAAEDAIRRLLSGRACSRRIEQTLGRLASPQLGWPMAYALSWISVAGGESVMPPWVRMQFREAALIVRHLRDTACDSPDCAWCREKNDPKRALSRWFGFEAFRRQPVDDMGRPLQERIVDEAMHGQSILGILPTGTGKSVCYQIPALSKFDKTGALTRNVEFARNAQNLLQFLRWRLV

Radius of gyration: 25.16 Å; Cα contacts (8 Å, |Δi|>4): 451; chains: 1; bounding box: 57×45×75 Å